Protein AF-A0ABD1ABH3-F1 (afdb_monomer_lite)

Foldseek 3Di:
DKAFPVVRDDDDQDDPDDDDKDKAKDFAPDVDPDPQRIKIWIQDPVFDFIWMARPNVRDIDTDDRPTHFDADDHQWTAHPQRFIWGARSNVRDIDGQDRDDDDDQKDFQYKDDDPVFKIKTFIWRDPPDPWTKTWIWIWDGSPDPHIDIDTLDMETADPPDQPQFDPPKEWDADSVQGWIWIWGAHPVVRFTWIWIQGNVHIDIDTDDDPSPDNDTDYDDDDDQDPPPPVPDGDIDDDPDD

InterPro domains:
  IPR006527 F-box associated beta-propeller, type 1 [PF07734] (1-228)
  IPR011043 Galactose oxidase/kelch, beta-propeller [SSF50965] (50-225)
  IPR017451 F-box associated beta-propeller domain [TIGR01640] (1-199)
  IPR050796 SCF complex F-box component [PTHR31672] (2-226)

Sequence (241 aa):
MVVNPCTGQTRWIEPRSVYYDRYVLGYANNNNESYESYKILRFPYDDSQLEIFDLKSNSWRVLPNEGPCTYVRNAYWISYLDDLLSFDFSTERCRRLCLLFPKPKSYVIALSVFREEKLSLLHGSFGGSNTKQIKIWVSNKIDDTKISWSISFTFDLCSQFDHHLYTPVSFLIDEEKKVVVTCGRSVEKNKNMIHIVTEHGCRKFDYDTNQSNHCCPFLFSYVPSLVSLNPPMQFFFFFYE

pLDDT: mean 70.96, std 15.71, range [24.7, 90.88]

Secondary structure (DSSP, 8-state):
-EE-TTT--EE----S-SSS-EEEEEE---SS--GGGEEEEEE-TT----EEEETTTTEEEEPPP---EEEEETTEEEETT-EEEEEETTTTEEEEEEE----SSEEEEEEEEETTTEEEEEEEE-SSSS--EEEEEEEEETTSSS--EEEEEEEE--TTS-S-EEEEEEEEEETTTTEEEEEEEETTT-SEEEEEEETTEEEEEEE---TT--PPP--------SS--SS----B-----

Radius of gyration: 18.41 Å; chains: 1; bounding box: 38×41×54 Å

Organism: NCBI:txid228776

Structure (mmCIF, N/CA/C/O backbone):
data_AF-A0ABD1ABH3-F1
#
_entry.id   AF-A0ABD1ABH3-F1
#
loop_
_atom_site.group_PDB
_atom_site.id
_atom_site.type_symbol
_atom_site.label_atom_id
_atom_site.label_alt_id
_atom_site.label_comp_id
_atom_site.label_asym_id
_atom_site.label_entity_id
_atom_site.label_seq_id
_atom_site.pdbx_PDB_ins_code
_atom_site.Cartn_x
_atom_site.Cartn_y
_atom_site.Cartn_z
_atom_site.occupancy
_atom_site.B_iso_or_equiv
_atom_site.auth_seq_id
_atom_site.auth_comp_id
_atom_site.auth_asym_id
_atom_site.auth_atom_id
_atom_site.pdbx_PDB_model_num
ATOM 1 N N . MET A 1 1 ? -5.475 -11.460 -16.707 1.00 63.25 1 MET A N 1
ATOM 2 C CA . MET A 1 1 ? -6.007 -10.731 -17.884 1.00 63.25 1 MET A CA 1
ATOM 3 C C . MET A 1 1 ? -5.943 -9.233 -17.614 1.00 63.25 1 MET A C 1
ATOM 5 O O . MET A 1 1 ? -6.301 -8.828 -16.515 1.00 63.25 1 MET A O 1
ATOM 9 N N . VAL A 1 2 ? -5.490 -8.425 -18.577 1.00 62.16 2 VAL A N 1
ATOM 10 C CA . VAL A 1 2 ? -5.587 -6.954 -18.525 1.00 62.16 2 VAL A CA 1
ATOM 11 C C . VAL A 1 2 ? -6.733 -6.527 -19.429 1.00 62.16 2 VAL A C 1
ATOM 13 O O . VAL A 1 2 ? -6.745 -6.892 -20.605 1.00 62.16 2 VAL A O 1
ATOM 16 N N . VAL A 1 3 ? -7.683 -5.763 -18.897 1.00 60.84 3 VAL A N 1
ATOM 17 C CA . VAL A 1 3 ? -8.836 -5.267 -19.659 1.00 60.84 3 VAL A CA 1
ATOM 18 C C . VAL A 1 3 ? -8.812 -3.754 -19.673 1.00 60.84 3 VAL A C 1
ATOM 20 O O . VAL A 1 3 ? -8.887 -3.149 -18.606 1.00 60.84 3 VAL A O 1
ATOM 23 N N . ASN A 1 4 ? -8.750 -3.160 -20.865 1.00 59.69 4 ASN A N 1
ATOM 24 C CA . ASN A 1 4 ? -9.090 -1.757 -21.054 1.00 59.69 4 ASN A CA 1
ATOM 25 C C . ASN A 1 4 ? -10.630 -1.640 -21.032 1.00 59.69 4 ASN A C 1
ATOM 27 O O . ASN A 1 4 ? -11.285 -2.070 -21.979 1.00 59.69 4 ASN A O 1
ATOM 31 N N . PRO A 1 5 ? -11.239 -1.090 -19.974 1.00 49.25 5 PRO A N 1
ATOM 32 C CA . PRO A 1 5 ? -12.677 -0.981 -19.807 1.00 49.25 5 PRO A CA 1
ATOM 33 C C . PRO A 1 5 ? -13.292 0.065 -20.733 1.00 49.25 5 PRO A C 1
ATOM 35 O O . PRO A 1 5 ? -14.494 0.020 -20.963 1.00 49.25 5 PRO A O 1
ATOM 38 N N . CYS A 1 6 ? -12.501 0.992 -21.278 1.00 47.69 6 CYS A N 1
ATOM 39 C CA . CYS A 1 6 ? -13.004 2.010 -22.193 1.00 47.69 6 CYS A CA 1
ATOM 40 C C . CYS A 1 6 ? -13.084 1.502 -23.628 1.00 47.69 6 CYS A C 1
ATOM 42 O O . CYS A 1 6 ? -14.002 1.864 -24.357 1.00 47.69 6 CYS A O 1
ATOM 44 N N . THR A 1 7 ? -12.118 0.682 -24.044 1.00 57.91 7 THR A N 1
ATOM 45 C CA . THR A 1 7 ? -12.070 0.136 -25.409 1.00 57.91 7 THR A CA 1
ATOM 46 C C . THR A 1 7 ? -12.579 -1.300 -25.494 1.00 57.91 7 THR A C 1
ATOM 48 O O . THR A 1 7 ? -12.718 -1.833 -26.591 1.00 57.91 7 THR A O 1
ATOM 51 N N . GLY A 1 8 ? -12.813 -1.956 -24.355 1.00 61.72 8 GLY A N 1
ATOM 52 C CA . GLY A 1 8 ? -13.113 -3.386 -24.281 1.00 61.72 8 GLY A CA 1
ATOM 53 C C . GLY A 1 8 ? -11.943 -4.279 -24.706 1.00 61.72 8 GLY A C 1
ATOM 54 O O . GLY A 1 8 ? -12.102 -5.495 -24.784 1.00 61.72 8 GLY A O 1
ATOM 55 N N . GLN A 1 9 ? -10.766 -3.710 -24.993 1.00 61.75 9 GLN A N 1
ATOM 56 C CA . GLN A 1 9 ? -9.611 -4.486 -25.422 1.00 61.75 9 GLN A CA 1
ATOM 57 C C . GLN A 1 9 ? -9.087 -5.325 -24.263 1.00 61.75 9 GLN A C 1
ATOM 59 O O . GLN A 1 9 ? -8.707 -4.813 -23.207 1.00 61.75 9 GLN A O 1
ATOM 64 N N . THR A 1 10 ? -9.029 -6.628 -24.494 1.00 67.94 10 THR A N 1
ATOM 65 C CA . THR A 1 10 ? -8.493 -7.597 -23.546 1.00 67.94 10 THR A CA 1
ATOM 66 C C . THR A 1 10 ? -7.144 -8.092 -24.031 1.00 67.94 10 THR A C 1
ATOM 68 O O . THR A 1 10 ? -7.013 -8.517 -25.180 1.00 67.94 10 THR A O 1
ATOM 71 N N . ARG A 1 11 ? -6.153 -8.102 -23.143 1.00 69.25 11 ARG A N 1
ATOM 72 C CA . ARG A 1 11 ? -4.859 -8.734 -23.394 1.00 69.25 11 ARG A CA 1
ATOM 73 C C . ARG A 1 11 ? -4.579 -9.774 -22.326 1.00 69.25 11 ARG A C 1
ATOM 75 O O . ARG A 1 11 ? -4.665 -9.510 -21.122 1.00 69.25 11 ARG A O 1
ATOM 82 N N . TRP A 1 12 ? -4.219 -10.964 -22.781 1.00 71.19 12 TRP A N 1
ATOM 83 C CA . TRP A 1 12 ? -3.706 -12.006 -21.911 1.00 71.19 12 TRP A CA 1
ATOM 84 C C . TRP A 1 12 ? -2.224 -11.761 -21.676 1.00 71.19 12 TRP A C 1
ATOM 86 O O . TRP A 1 12 ? -1.452 -11.579 -22.614 1.00 71.19 12 TRP A O 1
ATOM 96 N N . ILE A 1 13 ? -1.858 -11.700 -20.403 1.00 72.31 13 ILE A N 1
ATOM 97 C CA . ILE A 1 13 ? -0.475 -11.682 -19.953 1.00 72.31 13 ILE A CA 1
ATOM 98 C C . ILE A 1 13 ? -0.348 -12.929 -19.108 1.00 72.31 13 ILE A C 1
ATOM 100 O O . ILE A 1 13 ? -1.110 -13.097 -18.152 1.00 72.31 13 ILE A O 1
ATOM 104 N N . GLU A 1 14 ? 0.554 -13.809 -19.518 1.00 72.19 14 GLU A N 1
ATOM 105 C CA . GLU A 1 14 ? 0.848 -15.019 -18.773 1.00 72.19 14 GLU A CA 1
ATOM 106 C C . GLU A 1 14 ? 1.460 -14.618 -17.422 1.00 72.19 14 GLU A C 1
ATOM 108 O O . GLU A 1 14 ? 2.454 -13.877 -17.394 1.00 72.19 14 GLU A O 1
ATOM 113 N N . PRO A 1 15 ? 0.840 -15.014 -16.297 1.00 66.75 15 PRO A N 1
ATOM 114 C CA . PRO A 1 15 ? 1.403 -14.739 -14.988 1.00 66.75 15 PRO A CA 1
ATOM 115 C C . PRO A 1 15 ? 2.724 -15.499 -14.830 1.00 66.75 15 PRO A C 1
ATOM 117 O O . PRO A 1 15 ? 2.862 -16.636 -15.270 1.00 66.75 15 PRO A O 1
ATOM 120 N N . ARG A 1 16 ? 3.713 -14.868 -14.190 1.00 71.25 16 ARG A N 1
ATOM 121 C CA . ARG A 1 16 ? 5.022 -15.497 -13.933 1.00 71.25 16 ARG A CA 1
ATOM 122 C C . ARG A 1 16 ? 4.956 -16.582 -12.855 1.00 71.25 16 ARG A C 1
ATOM 124 O O . ARG A 1 16 ? 5.754 -17.511 -12.882 1.00 71.25 16 ARG A O 1
ATOM 131 N N . SER A 1 17 ? 4.025 -16.446 -11.916 1.00 66.31 17 SER A N 1
ATOM 132 C CA . SER A 1 17 ? 3.755 -17.395 -10.838 1.00 66.31 17 SER A CA 1
ATOM 133 C C . SER A 1 17 ? 2.259 -17.417 -10.541 1.00 66.31 17 SER A C 1
ATOM 135 O O . SER A 1 17 ? 1.555 -16.430 -10.764 1.00 66.31 17 SER A O 1
ATOM 137 N N . VAL A 1 18 ? 1.792 -18.548 -10.020 1.00 59.22 18 VAL A N 1
ATOM 138 C CA . VAL A 1 18 ? 0.379 -18.819 -9.730 1.00 59.22 18 VAL A CA 1
ATOM 139 C C . VAL A 1 18 ? -0.014 -18.365 -8.313 1.00 59.22 18 VAL A C 1
ATOM 141 O O . VAL A 1 18 ? -1.197 -18.280 -7.999 1.00 59.22 18 VAL A O 1
ATOM 144 N N . TYR A 1 19 ? 0.950 -18.029 -7.440 1.00 63.94 19 TYR A N 1
ATOM 145 C CA . TYR A 1 19 ? 0.677 -17.831 -6.009 1.00 63.94 19 TYR A CA 1
ATOM 146 C C . TYR A 1 19 ? 1.254 -16.521 -5.437 1.00 63.94 19 TYR A C 1
ATOM 148 O O . TYR A 1 19 ? 2.459 -16.296 -5.459 1.00 63.94 19 TYR A O 1
ATOM 156 N N . TYR A 1 20 ? 0.366 -15.687 -4.876 1.00 68.44 20 TYR A N 1
ATOM 157 C CA . TYR A 1 20 ? 0.617 -14.543 -3.971 1.00 68.44 20 TYR A CA 1
ATOM 158 C C . TYR A 1 20 ? 1.463 -13.354 -4.465 1.00 68.44 20 TYR A C 1
ATOM 160 O O . TYR A 1 20 ? 1.684 -12.413 -3.696 1.00 68.44 20 TYR A O 1
ATOM 168 N N . ASP A 1 21 ? 1.887 -13.336 -5.727 1.00 76.69 21 ASP A N 1
ATOM 169 C CA . ASP A 1 21 ? 2.522 -12.157 -6.320 1.00 76.69 21 ASP A CA 1
ATOM 170 C C . ASP A 1 21 ? 1.602 -10.932 -6.283 1.00 76.69 21 ASP A C 1
ATOM 172 O O . ASP A 1 21 ? 0.383 -11.022 -6.469 1.00 76.69 21 ASP A O 1
ATOM 176 N N . ARG A 1 22 ? 2.201 -9.754 -6.102 1.00 77.88 22 ARG A N 1
ATOM 177 C CA . ARG A 1 22 ? 1.479 -8.478 -6.148 1.00 77.88 22 ARG A CA 1
ATOM 178 C C . ARG A 1 22 ? 1.828 -7.749 -7.434 1.00 77.88 22 ARG A C 1
ATOM 180 O O . ARG A 1 22 ? 2.992 -7.658 -7.810 1.00 77.88 22 ARG A O 1
ATOM 187 N N . TYR A 1 23 ? 0.814 -7.200 -8.089 1.00 80.44 23 TYR A N 1
ATOM 188 C CA . TYR A 1 23 ? 0.965 -6.485 -9.350 1.00 80.44 23 TYR A CA 1
ATOM 189 C C . TYR A 1 23 ? 0.457 -5.056 -9.208 1.00 80.44 23 TYR A C 1
ATOM 191 O O . TYR A 1 23 ? -0.575 -4.807 -8.584 1.00 80.44 23 TYR A O 1
ATOM 199 N N . VAL A 1 24 ? 1.178 -4.123 -9.815 1.00 80.69 24 VAL A N 1
ATOM 200 C CA . VAL A 1 24 ? 0.843 -2.704 -9.852 1.00 80.69 24 VAL A CA 1
ATOM 201 C C . VAL A 1 24 ? 0.873 -2.248 -11.296 1.00 80.69 24 VAL A C 1
ATOM 203 O O . VAL A 1 24 ? 1.882 -2.388 -11.980 1.00 80.69 24 VAL A O 1
ATOM 206 N N . LEU A 1 25 ? -0.225 -1.660 -11.752 1.00 81.94 25 LEU A N 1
ATOM 207 C CA . LEU A 1 25 ? -0.282 -1.003 -13.046 1.00 81.94 25 LEU A CA 1
ATOM 208 C C . LEU A 1 25 ? 0.101 0.470 -12.898 1.00 81.94 25 LEU A C 1
ATOM 210 O O . LEU A 1 25 ? -0.383 1.157 -11.999 1.00 81.94 25 LEU A O 1
ATOM 214 N N . GLY A 1 26 ? 0.920 0.956 -13.820 1.00 79.62 26 GLY A N 1
ATOM 215 C CA . GLY A 1 26 ? 1.183 2.378 -13.988 1.00 79.62 26 GLY A CA 1
ATOM 216 C C . GLY A 1 26 ? 1.470 2.714 -15.440 1.00 79.62 26 GLY A C 1
ATOM 217 O O . GLY A 1 26 ? 1.456 1.840 -16.306 1.00 79.62 26 GLY A O 1
ATOM 218 N N . TYR A 1 27 ? 1.717 3.988 -15.714 1.00 78.69 27 TYR A N 1
ATOM 219 C CA . TYR A 1 27 ? 2.016 4.472 -17.056 1.00 78.69 27 TYR A CA 1
ATOM 220 C C . TYR A 1 27 ? 3.254 5.364 -17.035 1.00 78.69 27 TYR A C 1
ATOM 222 O O . TYR A 1 27 ? 3.483 6.117 -16.089 1.00 78.69 27 TYR A O 1
ATOM 230 N N . ALA A 1 28 ? 4.071 5.262 -18.077 1.00 77.56 28 ALA A N 1
ATOM 231 C CA . ALA A 1 28 ? 5.149 6.203 -18.319 1.00 77.56 28 ALA A CA 1
ATOM 232 C C . ALA A 1 28 ? 4.557 7.470 -18.945 1.00 77.56 28 ALA A C 1
ATOM 234 O O . ALA A 1 28 ? 3.851 7.386 -19.953 1.00 77.56 28 ALA A O 1
ATOM 235 N N . ASN A 1 29 ? 4.831 8.633 -18.353 1.00 67.50 29 ASN A N 1
ATOM 236 C CA . ASN A 1 29 ? 4.376 9.918 -18.872 1.00 67.50 29 ASN A CA 1
ATOM 237 C C . ASN A 1 29 ? 5.242 10.335 -20.067 1.00 67.50 29 ASN A C 1
ATOM 239 O O . ASN A 1 29 ? 6.127 11.184 -19.983 1.00 67.50 29 ASN A O 1
ATOM 243 N N . ASN A 1 30 ? 5.006 9.657 -21.180 1.00 59.91 30 ASN A N 1
ATOM 244 C CA . ASN A 1 30 ? 5.544 9.983 -22.484 1.00 59.91 30 ASN A CA 1
ATOM 245 C C . ASN A 1 30 ? 4.381 10.677 -23.189 1.00 59.91 30 ASN A C 1
ATOM 247 O O . ASN A 1 30 ? 3.300 10.103 -23.181 1.00 59.91 30 ASN A O 1
ATOM 251 N N . ASN A 1 31 ? 4.569 11.860 -23.777 1.00 57.00 31 ASN A N 1
ATOM 252 C CA . ASN A 1 31 ? 3.531 12.755 -24.337 1.00 57.00 31 ASN A CA 1
ATOM 253 C C . ASN A 1 31 ? 2.502 12.145 -25.336 1.00 57.00 31 ASN A C 1
ATOM 255 O O . ASN A 1 31 ? 1.712 12.882 -25.917 1.00 57.00 31 ASN A O 1
ATOM 259 N N . ASN A 1 32 ? 2.499 10.827 -25.548 1.00 57.00 32 ASN A N 1
ATOM 260 C CA . ASN A 1 32 ? 1.460 10.052 -26.206 1.00 57.00 32 ASN A CA 1
ATOM 261 C C . ASN A 1 32 ? 0.690 9.213 -25.166 1.00 57.00 32 ASN A C 1
ATOM 263 O O . ASN A 1 32 ? 1.223 8.236 -24.627 1.00 57.00 32 ASN A O 1
ATOM 267 N N . GLU A 1 33 ? -0.588 9.537 -24.951 1.00 60.09 33 GLU A N 1
ATOM 268 C CA . GLU A 1 33 ? -1.556 8.761 -24.153 1.00 60.09 33 GLU A CA 1
ATOM 269 C C . GLU A 1 33 ? -1.955 7.449 -24.857 1.00 60.09 33 GLU A C 1
ATOM 271 O O . GLU A 1 33 ? -3.117 7.176 -25.154 1.00 60.09 33 GLU A O 1
ATOM 276 N N . SER A 1 34 ? -0.965 6.627 -25.191 1.00 68.38 34 SER A N 1
ATOM 277 C CA . SER A 1 34 ? -1.174 5.341 -25.847 1.00 68.38 34 SER A CA 1
ATOM 278 C C . SER A 1 34 ? -1.261 4.211 -24.824 1.00 68.38 34 SER A C 1
ATOM 280 O O . SER A 1 34 ? -0.606 4.239 -23.781 1.00 68.38 34 SER A O 1
ATOM 282 N N . TYR A 1 35 ? -2.015 3.163 -25.159 1.00 67.12 35 TYR A N 1
ATOM 283 C CA . TYR A 1 35 ? -2.045 1.908 -24.399 1.00 67.12 35 TYR A CA 1
ATOM 284 C C . TYR A 1 35 ? -0.643 1.290 -24.207 1.00 67.12 35 TYR A C 1
ATOM 286 O O . TYR A 1 35 ? -0.388 0.598 -23.226 1.00 67.12 35 TYR A O 1
ATOM 294 N N . GLU A 1 36 ? 0.291 1.581 -25.113 1.00 70.88 36 GLU A N 1
ATOM 295 C CA . GLU A 1 36 ? 1.681 1.118 -25.051 1.00 70.88 36 GLU A CA 1
ATOM 296 C C . GLU A 1 36 ? 2.507 1.805 -23.954 1.00 70.88 36 GLU A C 1
ATOM 298 O O . GLU A 1 36 ? 3.570 1.308 -23.591 1.00 70.88 36 GLU A O 1
ATOM 303 N N . SER A 1 37 ? 2.034 2.928 -23.405 1.00 77.31 37 SER A N 1
ATOM 304 C CA . SER A 1 37 ? 2.716 3.649 -22.323 1.00 77.31 37 SER A CA 1
ATOM 305 C C . SER A 1 37 ? 2.524 2.980 -20.956 1.00 77.31 37 SER A C 1
ATOM 307 O O . SER A 1 37 ? 3.218 3.330 -19.998 1.00 77.31 37 SER A O 1
ATOM 309 N N . TYR A 1 38 ? 1.595 2.026 -20.846 1.00 80.00 38 TYR A N 1
ATOM 310 C CA . TYR A 1 38 ? 1.349 1.287 -19.614 1.00 80.00 38 TYR A CA 1
ATOM 311 C C . TYR A 1 38 ? 2.432 0.245 -19.348 1.00 80.00 38 TYR A C 1
ATOM 313 O O . TYR A 1 38 ? 3.000 -0.357 -20.260 1.00 80.00 38 TYR A O 1
ATOM 321 N N . LYS A 1 39 ? 2.684 0.002 -18.065 1.00 85.62 39 LYS A N 1
ATOM 322 C CA . LYS A 1 39 ? 3.622 -1.003 -17.569 1.00 85.62 39 LYS A CA 1
ATOM 323 C C . LYS A 1 39 ? 3.061 -1.661 -16.318 1.00 85.62 39 LYS A C 1
ATOM 325 O O . LYS A 1 39 ? 2.325 -1.033 -15.555 1.00 85.62 39 LYS A O 1
ATOM 330 N N . ILE A 1 40 ? 3.435 -2.914 -16.088 1.00 86.06 40 ILE A N 1
ATOM 331 C CA . ILE A 1 40 ? 3.005 -3.672 -14.908 1.00 86.06 40 ILE A CA 1
ATOM 332 C C . ILE A 1 40 ? 4.229 -3.997 -14.075 1.00 86.06 40 ILE A C 1
ATOM 334 O O . ILE A 1 40 ? 5.073 -4.770 -14.506 1.00 86.06 40 ILE A O 1
ATOM 338 N N . LEU A 1 41 ? 4.313 -3.421 -12.885 1.00 86.50 41 LEU A N 1
ATOM 339 C CA . LEU A 1 41 ? 5.310 -3.769 -11.885 1.00 86.50 41 LEU A CA 1
ATOM 340 C C . LEU A 1 41 ? 4.830 -5.005 -11.113 1.00 86.50 41 LEU A C 1
ATOM 342 O O . LEU A 1 41 ? 3.687 -5.054 -10.657 1.00 86.50 41 LEU A O 1
ATOM 346 N N . ARG A 1 42 ? 5.699 -6.000 -10.973 1.00 85.62 42 ARG A N 1
ATOM 347 C CA . ARG A 1 42 ? 5.482 -7.244 -10.237 1.00 85.62 42 ARG A CA 1
ATOM 348 C C . ARG A 1 42 ? 6.382 -7.259 -9.007 1.00 85.62 42 ARG A C 1
ATOM 350 O O . ARG A 1 42 ? 7.587 -7.035 -9.103 1.00 85.62 42 ARG A O 1
ATOM 357 N N . PHE A 1 43 ? 5.771 -7.586 -7.877 1.00 81.12 43 PHE A N 1
ATOM 358 C CA . PHE A 1 43 ? 6.411 -7.875 -6.602 1.00 81.12 43 PHE A CA 1
ATOM 359 C C . PHE A 1 43 ? 6.255 -9.372 -6.331 1.00 81.12 43 PHE A C 1
ATOM 361 O O . PHE A 1 43 ? 5.151 -9.807 -5.970 1.00 81.12 43 PHE A O 1
ATOM 368 N N . PRO A 1 44 ? 7.324 -10.154 -6.525 1.00 78.81 44 PRO A N 1
ATOM 369 C CA . PRO A 1 44 ? 7.314 -11.576 -6.225 1.00 78.81 44 PRO A CA 1
ATOM 370 C C . PRO A 1 44 ? 7.006 -11.842 -4.746 1.00 78.81 44 PRO A C 1
ATOM 372 O O . PRO A 1 44 ? 7.430 -11.080 -3.875 1.00 78.81 44 PRO A O 1
ATOM 375 N N . TYR A 1 45 ? 6.264 -12.912 -4.447 1.00 74.50 45 TYR A N 1
ATOM 376 C CA . TYR A 1 45 ? 6.009 -13.315 -3.055 1.00 74.50 45 TYR A CA 1
ATOM 377 C C . TYR A 1 45 ? 7.269 -13.816 -2.333 1.00 74.50 45 TYR A C 1
ATOM 379 O O . TYR A 1 45 ? 7.418 -13.608 -1.134 1.00 74.50 45 TYR A O 1
ATOM 387 N N . ASP A 1 46 ? 8.180 -14.457 -3.064 1.00 75.88 46 ASP A N 1
ATOM 388 C CA . ASP A 1 46 ? 9.451 -14.976 -2.549 1.00 75.88 46 ASP A CA 1
ATOM 389 C C . ASP A 1 46 ? 10.507 -13.884 -2.308 1.00 75.88 46 ASP A C 1
ATOM 391 O O . ASP A 1 46 ? 11.676 -14.197 -2.082 1.00 75.88 46 ASP A O 1
ATOM 395 N N . ASP A 1 47 ? 10.099 -12.609 -2.365 1.00 70.75 47 ASP A N 1
ATOM 396 C CA . ASP A 1 47 ? 10.957 -11.442 -2.171 1.00 70.75 47 ASP A CA 1
ATOM 397 C C . ASP A 1 47 ? 12.158 -11.401 -3.149 1.00 70.75 47 ASP A C 1
ATOM 399 O O . ASP A 1 47 ? 13.187 -10.764 -2.889 1.00 70.75 47 ASP A O 1
ATOM 403 N N . SER A 1 48 ? 12.024 -12.063 -4.308 1.00 76.06 48 SER A N 1
ATOM 404 C CA . SER A 1 48 ? 12.972 -11.962 -5.421 1.00 76.06 48 SER A CA 1
ATOM 405 C C . SER A 1 48 ? 12.907 -10.591 -6.119 1.00 76.06 48 SER A C 1
ATOM 407 O O . SER A 1 48 ? 12.172 -9.686 -5.721 1.00 76.06 48 SER A O 1
ATOM 409 N N . GLN A 1 49 ? 13.751 -10.390 -7.138 1.00 83.06 49 GLN A N 1
ATOM 410 C CA . GLN A 1 49 ? 13.927 -9.084 -7.779 1.00 83.06 49 GLN A CA 1
ATOM 411 C C . GLN A 1 49 ? 12.618 -8.574 -8.398 1.00 83.06 49 GLN A C 1
ATOM 413 O O . GLN A 1 49 ? 11.882 -9.330 -9.032 1.00 83.06 49 GLN A O 1
ATOM 418 N N . LEU A 1 50 ? 12.359 -7.271 -8.244 1.00 85.31 50 LEU A N 1
ATOM 419 C CA . LEU A 1 50 ? 11.224 -6.615 -8.888 1.00 85.31 50 LEU A CA 1
ATOM 420 C C . LEU A 1 50 ? 11.299 -6.819 -10.398 1.00 85.31 50 LEU A C 1
ATOM 422 O O . LEU A 1 50 ? 12.354 -6.657 -11.011 1.00 85.31 50 LEU A O 1
ATOM 426 N N . GLU A 1 51 ? 10.163 -7.114 -11.009 1.00 88.50 51 GLU A N 1
ATOM 427 C CA . GLU A 1 51 ? 10.062 -7.226 -12.457 1.00 88.50 51 GLU A CA 1
ATOM 428 C C . GLU A 1 51 ? 9.050 -6.229 -12.979 1.00 88.50 51 GLU A C 1
ATOM 430 O O . GLU A 1 51 ? 8.098 -5.857 -12.301 1.00 88.50 51 GLU A O 1
ATOM 435 N N . ILE A 1 52 ? 9.230 -5.816 -14.219 1.00 89.31 52 ILE A N 1
ATOM 436 C CA . ILE A 1 52 ? 8.301 -4.923 -14.885 1.00 89.31 52 ILE A CA 1
ATOM 437 C C . ILE A 1 52 ? 8.033 -5.417 -16.293 1.00 89.31 52 ILE A C 1
ATOM 439 O O . ILE A 1 52 ? 8.945 -5.734 -17.058 1.00 89.31 52 ILE A O 1
ATOM 443 N N . PHE A 1 53 ? 6.752 -5.517 -16.607 1.00 87.69 53 PHE A N 1
ATOM 444 C CA . PHE A 1 53 ? 6.259 -5.848 -17.923 1.00 87.69 53 PHE A CA 1
ATOM 445 C C . PHE A 1 53 ? 6.041 -4.566 -18.707 1.00 87.69 53 PHE A C 1
ATOM 447 O O . PHE A 1 53 ? 5.273 -3.695 -18.288 1.00 87.69 53 PHE A O 1
ATOM 454 N N . ASP A 1 54 ? 6.701 -4.474 -19.852 1.00 86.75 54 ASP A N 1
ATOM 455 C CA . ASP A 1 54 ? 6.477 -3.415 -20.822 1.00 86.75 54 ASP A CA 1
ATOM 456 C C . ASP A 1 54 ? 5.474 -3.910 -21.874 1.00 86.75 54 ASP A C 1
ATOM 458 O O . ASP A 1 54 ? 5.695 -4.915 -22.561 1.00 86.75 54 ASP A O 1
ATOM 462 N N . LEU A 1 55 ? 4.337 -3.213 -21.980 1.00 81.94 55 LEU A N 1
ATOM 463 C CA . LEU A 1 55 ? 3.273 -3.578 -22.910 1.00 81.94 55 LEU A CA 1
ATOM 464 C C . LEU A 1 55 ? 3.674 -3.371 -24.374 1.00 81.94 55 LEU A C 1
ATOM 466 O O . LEU A 1 55 ? 3.171 -4.105 -25.235 1.00 81.94 55 LEU A O 1
ATOM 470 N N . LYS A 1 56 ? 4.563 -2.412 -24.650 1.00 82.94 56 LYS A N 1
ATOM 471 C CA . LYS A 1 56 ? 5.064 -2.106 -25.989 1.00 82.94 56 LYS A CA 1
ATOM 472 C C . LYS A 1 56 ? 5.972 -3.213 -26.499 1.00 82.94 56 LYS A C 1
ATOM 474 O O . LYS A 1 56 ? 5.789 -3.692 -27.614 1.00 82.94 56 LYS A O 1
ATOM 479 N N . SER A 1 57 ? 6.935 -3.643 -25.687 1.00 84.94 57 SER A N 1
ATOM 480 C CA . SER A 1 57 ? 7.865 -4.712 -26.074 1.00 84.94 57 SER A CA 1
ATOM 481 C C . SER A 1 57 ? 7.320 -6.119 -25.812 1.00 84.94 57 SER A C 1
ATOM 483 O O . SER A 1 57 ? 7.928 -7.091 -26.252 1.00 84.94 57 SER A O 1
ATOM 485 N N . ASN A 1 58 ? 6.180 -6.242 -25.120 1.00 84.44 58 ASN A N 1
ATOM 486 C CA . ASN A 1 58 ? 5.584 -7.519 -24.718 1.00 84.44 58 ASN A CA 1
ATOM 487 C C . ASN A 1 58 ? 6.558 -8.399 -23.919 1.00 84.44 58 ASN A C 1
ATOM 489 O O . ASN A 1 58 ? 6.629 -9.612 -24.123 1.00 84.44 58 ASN A O 1
ATOM 493 N N . SER A 1 59 ? 7.346 -7.789 -23.038 1.00 87.38 59 SER A N 1
ATOM 494 C CA . SER A 1 59 ? 8.413 -8.492 -22.334 1.00 87.38 59 SER A CA 1
ATOM 495 C C . SER A 1 59 ? 8.521 -8.057 -20.885 1.00 87.38 59 SER A C 1
ATOM 497 O O . SER A 1 59 ? 8.412 -6.876 -20.557 1.00 87.38 59 SER A O 1
ATOM 499 N N . TRP A 1 60 ? 8.830 -9.023 -20.030 1.00 89.69 60 TRP A N 1
ATOM 500 C CA . TRP A 1 60 ? 9.294 -8.768 -18.675 1.00 89.69 60 TRP A CA 1
ATOM 501 C C . TRP A 1 60 ? 10.772 -8.397 -18.684 1.00 89.69 60 TRP A C 1
ATOM 503 O O . TRP A 1 60 ? 11.567 -9.005 -19.404 1.00 89.69 60 TRP A O 1
ATOM 513 N N . ARG A 1 61 ? 11.142 -7.453 -17.829 1.00 90.88 61 ARG A N 1
ATOM 514 C CA . ARG A 1 61 ? 12.532 -7.153 -17.494 1.00 90.88 61 ARG A CA 1
ATOM 515 C C . ARG A 1 61 ? 12.682 -7.023 -15.989 1.00 90.88 61 ARG A C 1
ATOM 517 O O . ARG A 1 61 ? 11.751 -6.608 -15.300 1.00 90.88 61 ARG A O 1
ATOM 524 N N . VAL A 1 62 ? 13.864 -7.358 -15.501 1.00 88.94 62 VAL A N 1
ATOM 525 C CA . VAL A 1 62 ? 14.183 -7.271 -14.081 1.00 88.94 62 VAL A CA 1
ATOM 526 C C . VAL A 1 62 ? 14.659 -5.859 -13.748 1.00 88.94 62 VAL A C 1
ATOM 528 O O . VAL A 1 62 ? 15.382 -5.233 -14.529 1.00 88.94 62 VAL A O 1
ATOM 531 N N . LEU A 1 63 ? 14.219 -5.342 -12.608 1.00 86.69 63 LEU A N 1
ATOM 532 C CA . LEU A 1 63 ? 14.628 -4.060 -12.053 1.00 86.69 63 LEU A CA 1
ATOM 533 C C . LEU A 1 63 ? 15.699 -4.266 -10.972 1.00 86.69 63 LEU A C 1
ATOM 535 O O . LEU A 1 63 ? 15.727 -5.313 -10.321 1.00 86.69 63 LEU A O 1
ATOM 539 N N . PRO A 1 64 ? 16.576 -3.270 -10.745 1.00 77.31 64 PRO A N 1
ATOM 540 C CA . PRO A 1 64 ? 17.497 -3.305 -9.616 1.00 77.31 64 PRO A CA 1
ATOM 541 C C . PRO A 1 64 ? 16.714 -3.479 -8.309 1.00 77.31 64 PRO A C 1
ATOM 543 O O . PRO A 1 64 ? 15.709 -2.804 -8.087 1.00 77.31 64 PRO A O 1
ATOM 546 N N . ASN A 1 65 ? 17.162 -4.408 -7.463 1.00 66.12 65 ASN A N 1
ATOM 547 C CA . ASN A 1 65 ? 16.456 -4.757 -6.236 1.00 66.12 65 ASN A CA 1
ATOM 548 C C . ASN A 1 65 ? 16.523 -3.607 -5.219 1.00 66.12 65 ASN A C 1
ATOM 550 O O . ASN A 1 65 ? 17.610 -3.228 -4.791 1.00 66.12 65 ASN A O 1
ATOM 554 N N . GLU A 1 66 ? 15.366 -3.105 -4.794 1.00 63.69 66 GLU A N 1
ATOM 555 C CA . GLU A 1 66 ? 15.240 -2.096 -3.728 1.00 63.69 66 GLU A CA 1
ATOM 556 C C . GLU A 1 66 ? 14.805 -2.718 -2.387 1.00 63.69 66 GLU A C 1
ATOM 558 O O . GLU A 1 66 ? 14.486 -2.020 -1.426 1.00 63.69 66 GLU A O 1
ATOM 563 N N . GLY A 1 67 ? 14.872 -4.048 -2.297 1.00 61.47 67 GLY A N 1
ATOM 564 C CA . GLY A 1 67 ? 14.597 -4.812 -1.093 1.00 61.47 67 GLY A CA 1
ATOM 565 C C . GLY A 1 67 ? 13.162 -5.341 -1.024 1.00 61.47 67 GLY A C 1
ATOM 566 O O . GLY A 1 67 ? 12.289 -4.949 -1.803 1.00 61.47 67 GLY A O 1
ATOM 567 N N . PRO A 1 68 ? 12.919 -6.263 -0.085 1.00 62.75 68 PRO A N 1
ATOM 568 C CA . PRO A 1 68 ? 11.633 -6.928 0.057 1.00 62.75 68 PRO A CA 1
ATOM 569 C C . PRO A 1 68 ? 10.545 -5.934 0.519 1.00 62.75 68 PRO A C 1
ATOM 571 O O . PRO A 1 68 ? 10.841 -4.883 1.102 1.00 62.75 68 PRO A O 1
ATOM 574 N N . CYS A 1 69 ? 9.272 -6.225 0.224 1.00 68.69 69 CYS A N 1
ATOM 575 C CA . CYS A 1 69 ? 8.157 -5.277 0.400 1.00 68.69 69 CYS A CA 1
ATOM 576 C C . CYS A 1 69 ? 7.010 -5.867 1.231 1.00 68.69 69 CYS A C 1
ATOM 578 O O . CYS A 1 69 ? 6.507 -6.948 0.929 1.00 68.69 69 CYS A O 1
ATOM 580 N N . THR A 1 70 ? 6.498 -5.131 2.217 1.00 65.31 70 THR A N 1
ATOM 581 C CA . THR A 1 70 ? 5.492 -5.660 3.157 1.00 65.31 70 THR A CA 1
ATOM 582 C C . THR A 1 70 ? 4.061 -5.332 2.728 1.00 65.31 70 THR A C 1
ATOM 584 O O . THR A 1 70 ? 3.210 -6.216 2.651 1.00 65.31 70 THR A O 1
ATOM 587 N N . TYR A 1 71 ? 3.793 -4.078 2.359 1.00 67.94 71 TYR A N 1
ATOM 588 C CA . TYR A 1 71 ? 2.456 -3.599 1.977 1.00 67.94 71 TYR A CA 1
ATOM 589 C C . TYR A 1 71 ? 2.541 -2.861 0.654 1.00 67.94 71 TYR A C 1
ATOM 591 O O . TYR A 1 71 ? 3.251 -1.870 0.602 1.00 67.94 71 TYR A O 1
ATOM 599 N N . VAL A 1 72 ? 1.823 -3.302 -0.381 1.00 66.56 72 VAL A N 1
ATOM 600 C CA . VAL A 1 72 ? 1.844 -2.684 -1.718 1.00 66.56 72 VAL A CA 1
ATOM 601 C C . VAL A 1 72 ? 0.444 -2.186 -2.058 1.00 66.56 72 VAL A C 1
ATOM 603 O O . VAL A 1 72 ? -0.511 -2.965 -2.006 1.00 66.56 72 VAL A O 1
ATOM 606 N N . ARG A 1 73 ? 0.309 -0.907 -2.422 1.00 70.94 73 ARG A N 1
ATOM 607 C CA . ARG A 1 73 ? -0.923 -0.358 -3.005 1.00 70.94 73 ARG A CA 1
ATOM 608 C C . ARG A 1 73 ? -0.597 0.725 -4.021 1.00 70.94 73 ARG A C 1
ATOM 610 O O . ARG A 1 73 ? 0.037 1.726 -3.694 1.00 70.94 73 ARG A O 1
ATOM 617 N N . ASN A 1 74 ? -1.107 0.553 -5.240 1.00 77.19 74 ASN A N 1
ATOM 618 C CA . ASN A 1 74 ? -0.738 1.381 -6.390 1.00 77.19 74 ASN A CA 1
ATOM 619 C C . ASN A 1 74 ? 0.795 1.442 -6.505 1.00 77.19 74 ASN A C 1
ATOM 621 O O . ASN A 1 74 ? 1.473 0.466 -6.202 1.00 77.19 74 ASN A O 1
ATOM 625 N N . ALA A 1 75 ? 1.351 2.583 -6.896 1.00 81.94 75 ALA A N 1
ATOM 626 C CA . ALA A 1 75 ? 2.787 2.784 -7.017 1.00 81.94 75 ALA A CA 1
ATOM 627 C C . ALA A 1 75 ? 3.519 2.985 -5.675 1.00 81.94 75 ALA A C 1
ATOM 629 O O . ALA A 1 75 ? 4.636 3.483 -5.706 1.00 81.94 75 ALA A O 1
ATOM 630 N N . TYR A 1 76 ? 2.918 2.653 -4.522 1.00 82.75 76 TYR A N 1
ATOM 631 C CA . TYR A 1 76 ? 3.484 2.901 -3.189 1.00 82.75 76 TYR A CA 1
ATOM 632 C C . TYR A 1 76 ? 3.563 1.621 -2.360 1.00 82.75 76 TYR A C 1
ATOM 634 O O . TYR A 1 76 ? 2.652 0.786 -2.395 1.00 82.75 76 TYR A O 1
ATOM 642 N N . TRP A 1 77 ? 4.626 1.480 -1.573 1.00 82.06 77 TRP A N 1
ATOM 643 C CA . TRP A 1 77 ? 4.761 0.368 -0.641 1.00 82.06 77 TRP A CA 1
ATOM 644 C C . TRP A 1 77 ? 5.623 0.693 0.570 1.00 82.06 77 TRP A C 1
ATOM 646 O O . TRP A 1 77 ? 6.300 1.716 0.629 1.00 82.06 77 TRP A O 1
ATOM 656 N N . ILE A 1 78 ? 5.567 -0.197 1.554 1.00 79.44 78 ILE A N 1
ATOM 657 C CA . ILE A 1 78 ? 6.356 -0.118 2.782 1.00 79.44 78 ILE A CA 1
ATOM 658 C C . ILE A 1 78 ? 7.442 -1.187 2.732 1.00 79.44 78 ILE A C 1
ATOM 660 O O . ILE A 1 78 ? 7.128 -2.365 2.531 1.00 79.44 78 ILE A O 1
ATOM 664 N N . SER A 1 79 ? 8.701 -0.786 2.902 1.00 79.62 79 SER A N 1
ATOM 665 C CA . SER A 1 79 ? 9.824 -1.720 3.019 1.00 79.62 79 SER A CA 1
ATOM 666 C C . SER A 1 79 ? 9.866 -2.368 4.409 1.00 79.62 79 SER A C 1
ATOM 668 O O . SER A 1 79 ? 9.277 -1.866 5.366 1.00 79.62 79 SER A O 1
ATOM 670 N N . TYR A 1 80 ? 10.634 -3.446 4.567 1.00 73.50 80 TYR A N 1
ATOM 671 C CA . TYR A 1 80 ? 10.884 -4.055 5.886 1.00 73.50 80 TYR A CA 1
ATOM 672 C C . TYR A 1 80 ? 11.661 -3.140 6.849 1.00 73.50 80 TYR A C 1
ATOM 674 O O . TYR A 1 80 ? 11.710 -3.400 8.050 1.00 73.50 80 TYR A O 1
ATOM 682 N N . LEU A 1 81 ? 12.269 -2.067 6.333 1.00 74.50 81 LEU A N 1
ATOM 683 C CA . LEU A 1 81 ? 12.907 -1.023 7.136 1.00 74.50 81 LEU A CA 1
ATOM 684 C C . LEU A 1 81 ? 11.917 0.070 7.570 1.00 74.50 81 LEU A C 1
ATOM 686 O O . LEU A 1 81 ? 12.330 1.044 8.196 1.00 74.50 81 LEU A O 1
ATOM 690 N N . ASP A 1 82 ? 10.626 -0.110 7.271 1.00 75.31 82 ASP A N 1
ATOM 691 C CA . ASP A 1 82 ? 9.544 0.848 7.507 1.00 75.31 82 ASP A CA 1
ATOM 692 C C . ASP A 1 82 ? 9.748 2.171 6.756 1.00 75.31 82 ASP A C 1
ATOM 694 O O . ASP A 1 82 ? 9.377 3.250 7.216 1.00 75.31 82 ASP A O 1
ATOM 698 N N . ASP A 1 83 ? 10.325 2.089 5.558 1.00 79.69 83 ASP A N 1
ATOM 699 C CA . ASP A 1 83 ? 10.360 3.203 4.619 1.00 79.69 83 ASP A CA 1
ATOM 700 C C . ASP A 1 83 ? 9.152 3.161 3.693 1.00 79.69 83 ASP A C 1
ATOM 702 O O . ASP A 1 83 ? 8.829 2.116 3.126 1.00 79.69 83 ASP A O 1
ATOM 706 N N . LEU A 1 84 ? 8.521 4.317 3.492 1.00 83.31 84 LEU A N 1
ATOM 707 C CA . LEU A 1 84 ? 7.569 4.505 2.410 1.00 83.31 84 LEU A CA 1
ATOM 708 C C . LEU A 1 84 ? 8.344 4.714 1.106 1.00 83.31 84 LEU A C 1
ATOM 710 O O . LEU A 1 84 ? 9.063 5.706 0.941 1.00 83.31 84 LEU A O 1
ATOM 714 N N . LEU A 1 85 ? 8.147 3.792 0.177 1.00 84.69 85 LEU A N 1
ATOM 715 C CA . LEU A 1 85 ? 8.725 3.795 -1.155 1.00 84.69 85 LEU A CA 1
ATOM 716 C C . LEU A 1 85 ? 7.635 4.059 -2.198 1.00 84.69 85 LEU A C 1
ATOM 718 O O . LEU A 1 85 ? 6.462 3.737 -1.990 1.00 84.69 85 LEU A O 1
ATOM 722 N N . SER A 1 86 ? 8.029 4.638 -3.327 1.00 86.12 86 SER A N 1
ATOM 723 C CA . SER A 1 86 ? 7.202 4.716 -4.526 1.00 86.12 86 SER A CA 1
ATOM 724 C C . SER A 1 86 ? 7.957 4.316 -5.782 1.00 86.12 86 SER A C 1
ATOM 726 O O . SER A 1 86 ? 9.185 4.340 -5.805 1.00 86.12 86 SER A O 1
ATOM 728 N N . PHE A 1 87 ? 7.225 3.968 -6.838 1.00 85.25 87 PHE A N 1
ATOM 729 C CA . PHE A 1 87 ? 7.782 3.699 -8.160 1.00 85.25 87 PHE A CA 1
ATOM 730 C C . PHE A 1 87 ? 7.359 4.775 -9.154 1.00 85.25 87 PHE A C 1
ATOM 732 O O . PHE A 1 87 ? 6.169 4.999 -9.374 1.00 85.25 87 PHE A O 1
ATOM 739 N N . ASP A 1 88 ? 8.332 5.408 -9.800 1.00 84.94 88 ASP A N 1
ATOM 740 C CA . ASP A 1 88 ? 8.075 6.267 -10.951 1.00 84.94 88 ASP A CA 1
ATOM 741 C C . ASP A 1 88 ? 8.153 5.426 -12.230 1.00 84.94 88 ASP A C 1
ATOM 743 O O . ASP A 1 88 ? 9.231 5.007 -12.637 1.00 84.94 88 ASP A O 1
ATOM 747 N N . PHE A 1 89 ? 7.016 5.201 -12.886 1.00 83.69 89 PHE A N 1
ATOM 748 C CA . PHE A 1 89 ? 6.919 4.417 -14.123 1.00 83.69 89 PHE A CA 1
ATOM 749 C C . PHE A 1 89 ? 7.562 5.082 -15.351 1.00 83.69 89 PHE A C 1
ATOM 751 O O . PHE A 1 89 ? 7.885 4.394 -16.328 1.00 83.69 89 PHE A O 1
ATOM 758 N N . SER A 1 90 ? 7.761 6.401 -15.304 1.00 83.62 90 SER A N 1
ATOM 759 C CA . SER A 1 90 ? 8.391 7.176 -16.378 1.00 83.62 90 SER A CA 1
ATOM 760 C C . SER A 1 90 ? 9.904 7.019 -16.334 1.00 83.62 90 SER A C 1
ATOM 762 O O . SER A 1 90 ? 10.529 6.756 -17.357 1.00 83.62 90 SER A O 1
ATOM 764 N N . THR A 1 91 ? 10.491 7.140 -15.140 1.00 85.81 91 THR A N 1
ATOM 765 C CA . THR A 1 91 ? 11.941 6.964 -14.943 1.00 85.81 91 THR A CA 1
ATOM 766 C C . THR A 1 91 ? 12.343 5.543 -14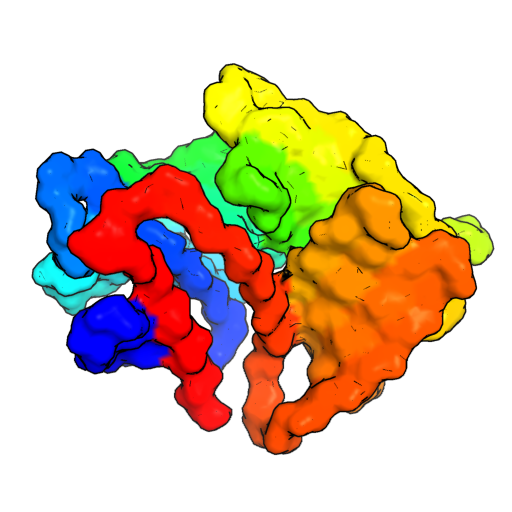.561 1.00 85.81 91 THR A C 1
ATOM 768 O O . THR A 1 91 ? 13.531 5.233 -14.560 1.00 85.81 91 THR A O 1
ATOM 771 N N . GLU A 1 92 ? 11.362 4.690 -14.270 1.00 87.00 92 GLU A N 1
ATOM 772 C CA . GLU A 1 92 ? 11.500 3.291 -13.859 1.00 87.00 92 GLU A CA 1
ATOM 773 C C . GLU A 1 92 ? 12.365 3.119 -12.609 1.00 87.00 92 GLU A C 1
ATOM 775 O O . GLU A 1 92 ? 13.163 2.185 -12.498 1.00 87.00 92 GLU A O 1
ATOM 780 N N . ARG A 1 93 ? 12.226 4.061 -11.674 1.00 84.19 93 ARG A N 1
ATOM 781 C CA . ARG A 1 93 ? 13.034 4.137 -10.459 1.00 84.19 93 ARG A CA 1
ATOM 782 C C . ARG A 1 93 ? 12.165 4.129 -9.221 1.00 84.19 93 ARG A C 1
ATOM 784 O O . ARG A 1 93 ? 11.135 4.803 -9.158 1.00 84.19 93 ARG A O 1
ATOM 791 N N . CYS A 1 94 ? 12.652 3.419 -8.216 1.00 83.94 94 CYS A N 1
ATOM 792 C CA . CYS A 1 94 ? 12.138 3.524 -6.868 1.00 83.94 94 CYS A CA 1
ATOM 793 C C . CYS A 1 94 ? 12.581 4.853 -6.248 1.00 83.94 94 CYS A C 1
ATOM 795 O O . CYS A 1 94 ? 13.675 5.362 -6.505 1.00 83.94 94 CYS A O 1
ATOM 797 N N . ARG A 1 95 ? 11.705 5.443 -5.442 1.00 84.00 95 ARG A N 1
ATOM 798 C CA . ARG A 1 95 ? 11.966 6.660 -4.680 1.00 84.00 95 ARG A CA 1
ATOM 799 C C . ARG A 1 95 ? 11.607 6.414 -3.230 1.00 84.00 95 ARG A C 1
ATOM 801 O O . ARG A 1 95 ? 10.508 5.961 -2.926 1.00 84.00 95 ARG A O 1
ATOM 808 N N . ARG A 1 96 ? 12.513 6.775 -2.327 1.00 83.06 96 ARG A N 1
ATOM 809 C CA . ARG A 1 96 ? 12.222 6.822 -0.896 1.00 83.06 96 ARG A CA 1
ATOM 810 C C . ARG A 1 96 ? 11.531 8.137 -0.571 1.00 83.06 96 ARG A C 1
ATOM 812 O O . ARG A 1 96 ? 12.130 9.198 -0.725 1.00 83.06 96 ARG A O 1
ATOM 819 N N . LEU A 1 97 ? 10.279 8.059 -0.136 1.00 79.56 97 LEU A N 1
ATOM 820 C CA . LEU A 1 97 ? 9.457 9.234 0.139 1.00 79.56 97 LEU A CA 1
ATOM 821 C C . LEU A 1 97 ? 9.609 9.716 1.579 1.00 79.56 97 LEU A C 1
ATOM 823 O O . LEU A 1 97 ? 9.753 10.912 1.820 1.00 79.56 97 LEU A O 1
ATOM 827 N N . CYS A 1 98 ? 9.563 8.801 2.549 1.00 76.44 98 CYS A N 1
ATOM 828 C CA . CYS A 1 98 ? 9.717 9.145 3.960 1.00 76.44 98 CYS A CA 1
ATOM 829 C C . CYS A 1 98 ? 10.004 7.905 4.815 1.00 76.44 98 CYS A C 1
ATOM 831 O O . CYS A 1 98 ? 9.605 6.797 4.462 1.00 76.44 98 CYS A O 1
ATOM 833 N N . LEU A 1 99 ? 10.638 8.115 5.968 1.00 66.19 99 LEU A N 1
ATOM 834 C CA . LEU A 1 99 ? 10.669 7.149 7.065 1.00 66.19 99 LEU A CA 1
ATOM 835 C C . LEU A 1 99 ? 9.295 7.130 7.744 1.00 66.19 99 LEU A C 1
ATOM 837 O O . LEU A 1 99 ? 8.819 8.178 8.194 1.00 66.19 99 LEU A O 1
ATOM 841 N N . LEU A 1 100 ? 8.658 5.965 7.854 1.00 65.75 100 LEU A N 1
ATOM 842 C CA . LEU A 1 100 ? 7.426 5.846 8.625 1.00 65.75 100 LEU A CA 1
ATOM 843 C C . LEU A 1 100 ? 7.753 5.900 10.120 1.00 65.75 100 LEU A C 1
ATOM 845 O O . LEU A 1 100 ? 8.496 5.079 10.653 1.00 65.75 100 LEU A O 1
ATOM 849 N N . PHE A 1 101 ? 7.147 6.856 10.816 1.00 61.47 101 PHE A N 1
ATOM 850 C CA . PHE A 1 101 ? 6.983 6.814 12.268 1.00 61.47 101 PHE A CA 1
ATOM 851 C C . PHE A 1 101 ? 5.500 6.541 12.565 1.00 61.47 101 PHE A C 1
ATOM 853 O O . PHE A 1 101 ? 4.670 7.186 11.920 1.00 61.47 101 PHE A O 1
ATOM 860 N N . PRO A 1 102 ? 5.138 5.644 13.519 1.00 52.88 102 PRO A N 1
ATOM 861 C CA . PRO A 1 102 ? 5.936 5.218 14.685 1.00 52.88 102 PRO A CA 1
ATOM 862 C C . PRO A 1 102 ? 6.082 3.683 14.932 1.00 52.88 102 PRO A C 1
ATOM 864 O O . PRO A 1 102 ? 5.149 2.910 14.737 1.00 52.88 102 PRO A O 1
ATOM 867 N N . LYS A 1 103 ? 7.235 3.264 15.492 1.00 59.00 103 LYS A N 1
ATOM 868 C CA . LYS A 1 103 ? 7.514 1.954 16.158 1.00 59.00 103 LYS A CA 1
ATOM 869 C C . LYS A 1 103 ? 7.267 2.045 17.687 1.00 59.00 103 LYS A C 1
ATOM 871 O O . LYS A 1 103 ? 7.179 3.181 18.155 1.00 59.00 103 LYS A O 1
ATOM 876 N N . PRO A 1 104 ? 7.208 0.957 18.517 1.00 46.00 104 PRO A N 1
ATOM 877 C CA . PRO A 1 104 ? 7.717 -0.418 18.319 1.00 46.00 104 PRO A CA 1
ATOM 878 C C . PRO A 1 104 ? 6.782 -1.592 18.724 1.00 46.00 104 PRO A C 1
ATOM 880 O O . PRO A 1 104 ? 7.254 -2.718 18.839 1.00 46.00 104 PRO A O 1
ATOM 883 N N . LYS A 1 105 ? 5.480 -1.390 18.974 1.00 52.62 105 LYS A N 1
ATOM 884 C CA . LYS A 1 105 ? 4.552 -2.482 19.388 1.00 52.62 105 LYS A CA 1
ATOM 885 C C . LYS A 1 105 ? 3.304 -2.603 18.515 1.00 52.62 105 LYS A C 1
ATOM 887 O O . LYS A 1 105 ? 2.293 -3.180 18.915 1.00 52.62 105 LYS A O 1
ATOM 892 N N . SER A 1 106 ? 3.358 -1.987 17.351 1.00 57.16 106 SER A N 1
ATOM 893 C CA . SER A 1 106 ? 2.217 -1.782 16.487 1.00 57.16 106 SER A CA 1
ATOM 894 C C . SER A 1 106 ? 2.552 -2.229 15.078 1.00 57.16 106 SER A C 1
ATOM 896 O O . SER A 1 106 ? 3.679 -2.067 14.615 1.00 57.16 106 SER A O 1
ATOM 898 N N . TYR A 1 107 ? 1.565 -2.827 14.428 1.00 68.94 107 TYR A N 1
ATOM 899 C CA . TYR A 1 107 ? 1.702 -3.397 13.101 1.00 68.94 107 TYR A CA 1
ATOM 900 C C . TYR A 1 107 ? 0.888 -2.528 12.147 1.00 68.94 107 TYR A C 1
ATOM 902 O O . TYR A 1 107 ? -0.302 -2.277 12.375 1.00 68.94 107 TYR A O 1
ATOM 910 N N . VAL A 1 108 ? 1.532 -2.036 11.088 1.00 65.88 108 VAL A N 1
ATOM 911 C CA . VAL A 1 108 ? 0.793 -1.520 9.933 1.00 65.88 108 VAL A CA 1
ATOM 912 C C . VAL A 1 108 ? -0.044 -2.676 9.400 1.00 65.88 108 VAL A C 1
ATOM 914 O O . VAL A 1 108 ? 0.459 -3.782 9.289 1.00 65.88 108 VAL A O 1
ATOM 917 N N . ILE A 1 109 ? -1.325 -2.444 9.139 1.00 72.81 109 ILE A N 1
ATOM 918 C CA . ILE A 1 109 ? -2.250 -3.465 8.634 1.00 72.81 109 ILE A CA 1
ATOM 919 C C . ILE A 1 109 ? -2.419 -3.295 7.124 1.00 72.81 109 ILE A C 1
ATOM 921 O O . ILE A 1 109 ? -2.466 -4.276 6.387 1.00 72.81 109 ILE A O 1
ATOM 925 N N . ALA A 1 110 ? -2.519 -2.047 6.659 1.00 79.00 110 ALA A N 1
ATOM 926 C CA . ALA A 1 110 ? -2.706 -1.742 5.250 1.00 79.00 110 ALA A CA 1
ATOM 927 C C . ALA A 1 110 ? -2.283 -0.306 4.907 1.00 79.00 110 ALA A C 1
ATOM 929 O O . ALA A 1 110 ? -2.390 0.606 5.730 1.00 79.00 110 ALA A O 1
ATOM 930 N N . LEU A 1 111 ? -1.866 -0.111 3.655 1.00 83.06 111 LEU A N 1
ATOM 931 C CA . LEU A 1 111 ? -1.593 1.182 3.020 1.00 83.06 111 LEU A CA 1
ATOM 932 C C . LEU A 1 111 ? -2.651 1.430 1.940 1.00 83.06 111 LEU A C 1
ATOM 934 O O . LEU A 1 111 ? -3.000 0.496 1.223 1.00 83.06 111 LEU A O 1
ATOM 938 N N . SER A 1 112 ? -3.148 2.661 1.809 1.00 83.19 112 SER A N 1
ATOM 939 C CA . SER A 1 112 ? -4.151 3.055 0.814 1.00 83.19 112 SER A CA 1
ATOM 940 C C . SER A 1 112 ? -3.958 4.498 0.345 1.00 83.19 112 SER A C 1
ATOM 942 O O . SER A 1 112 ? -3.606 5.366 1.127 1.00 83.19 112 SER A O 1
ATOM 944 N N . VAL A 1 113 ? -4.181 4.767 -0.940 1.00 80.31 113 VAL A N 1
ATOM 945 C CA . VAL A 1 113 ? -4.296 6.114 -1.513 1.00 80.31 113 VAL A CA 1
ATOM 946 C C . VAL A 1 113 ? -5.662 6.682 -1.151 1.00 80.31 113 VAL A C 1
ATOM 948 O O . VAL A 1 113 ? -6.683 6.015 -1.331 1.00 80.31 113 VAL A O 1
ATOM 951 N N . PHE A 1 114 ? -5.654 7.910 -0.650 1.00 74.94 114 PHE A N 1
ATOM 952 C CA . PHE A 1 114 ? -6.792 8.641 -0.130 1.00 74.94 114 PHE A CA 1
ATOM 953 C C . PHE A 1 114 ? -6.999 9.930 -0.932 1.00 74.94 114 PHE A C 1
ATOM 955 O O . PHE A 1 114 ? -6.076 10.731 -1.061 1.00 74.94 114 PHE A O 1
ATOM 962 N N . ARG A 1 115 ? -8.215 10.127 -1.464 1.00 74.50 115 ARG A N 1
ATOM 963 C CA . ARG A 1 115 ? -8.596 11.303 -2.276 1.00 74.50 115 ARG A CA 1
ATOM 964 C C . ARG A 1 115 ? -7.606 11.631 -3.411 1.00 74.50 115 ARG A C 1
ATOM 966 O O . ARG A 1 115 ? -7.382 12.798 -3.694 1.00 74.50 115 ARG A O 1
ATOM 973 N N . GLU A 1 116 ? -7.004 10.611 -4.023 1.00 73.69 116 GLU A N 1
ATOM 974 C CA . GLU A 1 116 ? -6.035 10.692 -5.142 1.00 73.69 116 GLU A CA 1
ATOM 975 C C . GLU A 1 116 ? -4.688 11.376 -4.841 1.00 73.69 116 GLU A C 1
ATOM 977 O O . GLU A 1 116 ? -3.677 10.970 -5.402 1.00 73.69 116 GLU A O 1
ATOM 982 N N . GLU A 1 117 ? -4.636 12.345 -3.929 1.00 82.19 117 GLU A N 1
ATOM 983 C CA . GLU A 1 117 ? -3.446 13.167 -3.668 1.00 82.19 117 GLU A CA 1
ATOM 984 C C . GLU A 1 117 ? -2.764 12.873 -2.319 1.00 82.19 117 GLU A C 1
ATOM 986 O O . GLU A 1 117 ? -1.708 13.437 -2.039 1.00 82.19 117 GLU A O 1
ATOM 991 N N . LYS A 1 118 ? -3.346 12.018 -1.462 1.00 86.69 118 LYS A N 1
ATOM 992 C CA . LYS A 1 118 ? -2.815 11.664 -0.129 1.00 86.69 118 LYS A CA 1
ATOM 993 C C . LYS A 1 118 ? -2.683 10.155 0.039 1.00 86.69 118 LYS A C 1
ATOM 995 O O . LYS A 1 118 ? -3.289 9.363 -0.680 1.00 86.69 118 LYS A O 1
ATOM 1000 N N . LEU A 1 119 ? -1.931 9.743 1.049 1.00 86.75 119 LEU A N 1
ATOM 1001 C CA . LEU A 1 119 ? -1.860 8.368 1.521 1.00 86.75 119 LEU A CA 1
ATOM 1002 C C . LEU A 1 119 ? -2.571 8.229 2.864 1.00 86.75 119 LEU A C 1
ATOM 1004 O O . LEU A 1 119 ? -2.706 9.178 3.632 1.00 86.75 119 LEU A O 1
ATOM 1008 N N . SER A 1 120 ? -3.008 7.014 3.149 1.00 87.38 120 SER A N 1
ATOM 1009 C CA . SER A 1 120 ? -3.619 6.612 4.402 1.00 87.38 120 SER A CA 1
ATOM 1010 C C . SER A 1 120 ? -3.031 5.285 4.866 1.00 87.38 120 SER A C 1
ATOM 1012 O O . SER A 1 120 ? -2.804 4.373 4.067 1.00 87.38 120 SER A O 1
ATOM 1014 N N . LEU A 1 121 ? -2.784 5.178 6.167 1.00 86.81 121 LEU A N 1
ATOM 1015 C CA . LEU A 1 121 ? -2.281 3.974 6.818 1.00 86.81 121 LEU A CA 1
ATOM 1016 C C . LEU A 1 121 ? -3.285 3.515 7.864 1.00 86.81 121 LEU A C 1
ATOM 1018 O O . LEU A 1 121 ? -3.640 4.264 8.779 1.00 86.81 121 LEU A O 1
ATOM 1022 N N . LEU A 1 122 ? -3.681 2.254 7.752 1.00 84.50 122 LEU A N 1
ATOM 1023 C CA . LEU A 1 122 ? -4.405 1.542 8.787 1.00 84.50 122 LEU A CA 1
ATOM 1024 C C . LEU A 1 122 ? -3.381 0.912 9.729 1.00 84.50 122 LEU A C 1
ATOM 1026 O O . LEU A 1 122 ? -2.628 0.025 9.329 1.00 84.50 122 LEU A O 1
ATOM 1030 N N . HIS A 1 123 ? -3.347 1.367 10.975 1.00 81.00 123 HIS A N 1
ATOM 1031 C CA . HIS A 1 123 ? -2.319 0.985 11.934 1.00 81.00 123 HIS A CA 1
ATOM 1032 C C . HIS A 1 123 ? -2.936 0.391 13.203 1.00 81.00 123 HIS A C 1
ATOM 1034 O O . HIS A 1 123 ? -3.703 1.059 13.899 1.00 81.00 123 HIS A O 1
ATOM 1040 N N . GLY A 1 124 ? -2.594 -0.860 13.515 1.00 76.25 124 GLY A N 1
ATOM 1041 C CA . GLY A 1 124 ? -3.095 -1.577 14.685 1.00 76.25 124 GLY A CA 1
ATOM 1042 C C . GLY A 1 124 ? -2.092 -1.586 15.834 1.00 76.25 124 GLY A C 1
ATOM 1043 O O . GLY A 1 124 ? -0.944 -2.001 15.673 1.00 76.25 124 GLY A O 1
ATOM 1044 N N . SER A 1 125 ? -2.527 -1.160 17.018 1.00 68.69 125 SER A N 1
ATOM 1045 C CA . SER A 1 125 ? -1.774 -1.326 18.264 1.00 68.69 125 SER A CA 1
ATOM 1046 C C . SER A 1 125 ? -2.310 -2.539 19.021 1.00 68.69 125 SER A C 1
ATOM 1048 O O . SER A 1 125 ? -3.427 -2.498 19.540 1.00 68.69 125 SER A O 1
ATOM 1050 N N . PHE A 1 126 ? -1.506 -3.605 19.088 1.00 62.97 126 PHE A N 1
ATOM 1051 C CA . PHE A 1 126 ? -1.880 -4.896 19.687 1.00 62.97 126 PHE A CA 1
ATOM 1052 C C . PHE A 1 126 ? -1.015 -5.283 20.904 1.00 62.97 126 PHE A C 1
ATOM 1054 O O . PHE A 1 126 ? -0.989 -6.444 21.303 1.00 62.97 126 PHE A O 1
ATOM 1061 N N . GLY A 1 127 ? -0.292 -4.325 21.497 1.00 54.44 127 GLY A N 1
ATOM 1062 C CA . GLY A 1 127 ? 0.517 -4.557 22.699 1.00 54.44 127 GLY A CA 1
ATOM 1063 C C . GLY A 1 127 ? -0.311 -4.976 23.924 1.00 54.44 127 GLY A C 1
ATOM 1064 O O . GLY A 1 127 ? -1.500 -4.694 23.993 1.00 54.44 127 GLY A O 1
ATOM 1065 N N . GLY A 1 128 ? 0.335 -5.621 24.905 1.00 47.69 128 GLY A N 1
ATOM 1066 C CA . GLY A 1 128 ? -0.281 -6.283 26.073 1.00 47.69 128 GLY A CA 1
ATOM 1067 C C . GLY A 1 128 ? -1.037 -5.417 27.098 1.00 47.69 128 GLY A C 1
ATOM 1068 O O . GLY A 1 128 ? -1.187 -5.844 28.238 1.00 47.69 128 GLY A O 1
ATOM 1069 N N . SER A 1 129 ? -1.497 -4.219 26.737 1.00 52.06 129 SER A N 1
ATOM 1070 C CA . SER A 1 129 ? -2.520 -3.490 27.493 1.00 52.06 129 SER A CA 1
ATOM 1071 C C . SER A 1 129 ? -3.913 -3.921 27.025 1.00 52.06 129 SER A C 1
ATOM 1073 O O . SER A 1 129 ? -4.119 -4.162 25.840 1.00 52.06 129 SER A O 1
ATOM 1075 N N . ASN A 1 130 ? -4.894 -3.956 27.931 1.00 50.84 130 ASN A N 1
ATOM 1076 C CA . ASN A 1 130 ? -6.279 -4.370 27.643 1.00 50.84 130 ASN A CA 1
ATOM 1077 C C . ASN A 1 130 ? -6.998 -3.548 26.550 1.00 50.84 130 ASN A C 1
ATOM 1079 O O . ASN A 1 130 ? -8.077 -3.937 26.111 1.00 50.84 130 ASN A O 1
ATOM 1083 N N . THR A 1 131 ? -6.428 -2.428 26.103 1.00 56.44 131 THR A N 1
ATOM 1084 C CA . THR A 1 131 ? -6.978 -1.578 25.045 1.00 56.44 131 THR A CA 1
ATOM 1085 C C . THR A 1 131 ? -6.235 -1.807 23.729 1.00 56.44 131 THR A C 1
ATOM 1087 O O . THR A 1 131 ? -5.120 -1.333 23.507 1.00 56.44 131 THR A O 1
ATOM 1090 N N . LYS A 1 132 ? -6.873 -2.557 22.828 1.00 74.12 132 LYS A N 1
ATOM 1091 C CA . LYS A 1 132 ? -6.460 -2.658 21.426 1.00 74.12 132 LYS A CA 1
ATOM 1092 C C . LYS A 1 132 ? -7.018 -1.433 20.685 1.00 74.12 132 LYS A C 1
ATOM 1094 O O . LYS A 1 132 ? -8.175 -1.081 20.895 1.00 74.12 132 LYS A O 1
ATOM 1099 N N . GLN A 1 133 ? -6.233 -0.781 19.825 1.00 79.25 133 GLN A N 1
ATOM 1100 C CA . GLN A 1 133 ? -6.688 0.394 19.059 1.00 79.25 133 GLN A CA 1
ATOM 1101 C C . GLN A 1 133 ? -6.317 0.313 17.578 1.00 79.25 133 GLN A C 1
ATOM 1103 O O . GLN A 1 133 ? -5.217 -0.129 17.233 1.00 79.25 133 GLN A O 1
ATOM 1108 N N . ILE A 1 134 ? -7.209 0.804 16.716 1.00 80.62 134 ILE A N 1
ATOM 1109 C CA . ILE A 1 134 ? -6.927 1.106 15.309 1.00 80.62 134 ILE A CA 1
ATOM 1110 C C . ILE A 1 134 ? -6.728 2.611 15.173 1.00 80.62 134 ILE A C 1
ATOM 1112 O O . ILE A 1 134 ? -7.588 3.397 15.562 1.00 80.62 134 ILE A O 1
ATOM 1116 N N . LYS A 1 135 ? -5.613 3.009 14.569 1.00 85.50 135 LYS A N 1
ATOM 1117 C CA . LYS A 1 135 ? -5.314 4.395 14.208 1.00 85.50 135 LYS A CA 1
ATOM 1118 C C . LYS A 1 135 ? -5.304 4.524 12.694 1.00 85.50 135 LYS A C 1
ATOM 1120 O O . LYS A 1 135 ? -4.636 3.740 12.018 1.00 85.50 135 LYS A O 1
ATOM 1125 N N . ILE A 1 136 ? -6.019 5.520 12.183 1.00 87.06 136 ILE A N 1
ATOM 1126 C CA . ILE A 1 136 ? -5.949 5.923 10.782 1.00 87.06 136 ILE A CA 1
ATOM 1127 C C . ILE A 1 136 ? -5.029 7.126 10.689 1.00 87.06 136 ILE A C 1
ATOM 1129 O O . ILE A 1 136 ? -5.331 8.192 11.228 1.00 87.06 136 ILE A O 1
ATOM 1133 N N . TRP A 1 137 ? -3.908 6.946 10.001 1.00 88.38 137 TRP A N 1
ATOM 1134 C CA . TRP A 1 137 ? -3.014 8.043 9.659 1.00 88.38 137 TRP A CA 1
ATOM 1135 C C . TRP A 1 137 ? -3.288 8.482 8.235 1.00 88.38 137 TRP A C 1
ATOM 1137 O O . TRP A 1 137 ? -3.502 7.639 7.369 1.00 88.38 137 TRP A O 1
ATOM 1147 N N . VAL A 1 138 ? -3.253 9.784 7.996 1.00 88.50 138 VAL A N 1
ATOM 1148 C CA . VAL A 1 138 ? -3.378 10.387 6.672 1.00 88.50 138 VAL A CA 1
ATOM 1149 C C . VAL A 1 138 ? -2.164 11.276 6.452 1.00 88.50 138 VAL A C 1
ATOM 1151 O O . VAL A 1 138 ? -1.689 11.939 7.377 1.00 88.50 138 VAL A O 1
ATOM 1154 N N . SER A 1 139 ? -1.614 11.247 5.245 1.00 87.62 139 SER A N 1
ATOM 1155 C CA . SER A 1 139 ? -0.492 12.100 4.887 1.00 87.62 139 SER A CA 1
ATOM 1156 C C . SER A 1 139 ? -0.955 13.489 4.438 1.00 87.62 139 SER A C 1
ATOM 1158 O O . SER A 1 139 ? -2.114 13.701 4.073 1.00 87.62 139 SER A O 1
ATOM 1160 N N . ASN A 1 140 ? -0.030 14.445 4.379 1.00 86.44 140 ASN A N 1
ATOM 1161 C CA . ASN A 1 140 ? -0.167 15.594 3.478 1.00 86.44 140 ASN A CA 1
ATOM 1162 C C . ASN A 1 140 ? -0.117 15.153 1.999 1.00 86.44 140 ASN A C 1
ATOM 1164 O O . ASN A 1 140 ? -0.145 13.953 1.698 1.00 86.44 140 ASN A O 1
ATOM 1168 N N . LYS A 1 141 ? -0.102 16.114 1.069 1.00 86.56 141 LYS A N 1
ATOM 1169 C CA . LYS A 1 141 ? -0.113 15.789 -0.358 1.00 86.56 141 LYS A CA 1
ATOM 1170 C C . LYS A 1 141 ? 1.164 15.048 -0.742 1.00 86.56 141 LYS A C 1
ATOM 1172 O O . LYS A 1 141 ? 2.241 15.356 -0.241 1.00 86.56 141 LYS A O 1
ATOM 1177 N N . ILE A 1 142 ? 1.036 14.072 -1.634 1.00 80.00 142 ILE A N 1
ATOM 1178 C CA . ILE A 1 142 ? 2.163 13.239 -2.071 1.00 80.00 142 ILE A CA 1
ATOM 1179 C C . ILE A 1 142 ? 3.195 14.061 -2.861 1.00 80.00 142 ILE A C 1
ATOM 1181 O O . ILE A 1 142 ? 4.384 13.764 -2.784 1.00 80.00 142 ILE A O 1
ATOM 1185 N N . ASP A 1 143 ? 2.750 15.111 -3.555 1.00 75.75 143 ASP A N 1
ATOM 1186 C CA . ASP A 1 143 ? 3.611 16.019 -4.324 1.00 75.75 143 ASP A CA 1
ATOM 1187 C C . ASP A 1 143 ? 4.345 17.059 -3.458 1.00 75.75 143 ASP A C 1
ATOM 1189 O O . ASP A 1 143 ? 5.151 17.840 -3.970 1.00 75.75 143 ASP A O 1
ATOM 1193 N N . ASP A 1 144 ? 4.093 17.092 -2.145 1.00 72.38 144 ASP A N 1
ATOM 1194 C CA . ASP A 1 144 ? 4.826 17.978 -1.245 1.00 72.38 144 ASP A CA 1
ATOM 1195 C C . ASP A 1 144 ? 6.290 17.519 -1.114 1.00 72.38 144 ASP A C 1
ATOM 1197 O O . ASP A 1 144 ? 6.606 16.329 -1.109 1.00 72.38 144 ASP A O 1
ATOM 1201 N N . THR A 1 145 ? 7.209 18.471 -0.916 1.00 72.56 145 THR A N 1
ATOM 1202 C CA . THR A 1 145 ? 8.659 18.204 -0.785 1.00 72.56 145 THR A CA 1
ATOM 1203 C C . THR A 1 145 ? 9.014 17.220 0.330 1.00 72.56 145 THR A C 1
ATOM 1205 O O . THR A 1 145 ? 10.091 16.622 0.311 1.00 72.56 145 THR A O 1
ATOM 1208 N N . LYS A 1 146 ? 8.128 17.052 1.314 1.00 81.31 146 LYS A N 1
ATOM 1209 C CA . LYS A 1 146 ? 8.275 16.097 2.405 1.00 81.31 146 LYS A CA 1
ATOM 1210 C C . LYS A 1 146 ? 6.913 15.546 2.807 1.00 81.31 146 LYS A C 1
ATOM 1212 O O . LYS A 1 146 ? 6.015 16.307 3.166 1.00 81.31 146 LYS A O 1
ATOM 1217 N N . ILE A 1 147 ? 6.801 14.219 2.844 1.00 81.19 147 ILE A N 1
ATOM 1218 C CA . ILE A 1 147 ? 5.611 13.550 3.370 1.00 81.19 147 ILE A CA 1
ATOM 1219 C C . ILE A 1 147 ? 5.656 13.548 4.902 1.00 81.19 147 ILE A C 1
ATOM 1221 O O . ILE A 1 147 ? 6.638 13.140 5.526 1.00 81.19 147 ILE A O 1
ATOM 1225 N N . SER A 1 148 ? 4.570 14.007 5.507 1.00 83.31 148 SER A N 1
ATOM 1226 C CA . SER A 1 148 ? 4.295 14.028 6.938 1.00 83.31 148 SER A CA 1
ATOM 1227 C C . SER A 1 148 ? 2.944 13.372 7.205 1.00 83.31 148 SER A C 1
ATOM 1229 O O . SER A 1 148 ? 2.053 13.398 6.358 1.00 83.31 148 SER A O 1
ATOM 1231 N N . TRP A 1 149 ? 2.806 12.761 8.378 1.00 86.06 149 TRP A N 1
ATOM 1232 C CA . TRP A 1 149 ? 1.626 11.991 8.757 1.00 86.06 149 TRP A CA 1
ATOM 1233 C C . TRP A 1 149 ? 0.929 12.630 9.949 1.00 86.06 149 TRP A C 1
ATOM 1235 O O . TRP A 1 149 ? 1.579 13.018 10.921 1.00 86.06 149 TRP A O 1
ATOM 1245 N N . SER A 1 150 ? -0.397 12.680 9.902 1.00 86.88 150 SER A N 1
ATOM 1246 C CA . SER A 1 150 ? -1.243 13.047 11.034 1.00 86.88 150 SER A CA 1
ATOM 1247 C C . SER A 1 150 ? -2.287 11.964 11.279 1.00 86.88 150 SER A C 1
ATOM 1249 O O . SER A 1 150 ? -2.687 11.233 10.373 1.00 86.88 150 SER A O 1
ATOM 1251 N N . ILE A 1 151 ? -2.712 11.821 12.532 1.00 87.06 151 ILE A N 1
ATOM 1252 C CA . ILE A 1 151 ? -3.825 10.934 12.871 1.00 87.06 151 ILE A CA 1
ATOM 1253 C C . ILE A 1 151 ? -5.105 11.635 12.424 1.00 87.06 151 ILE A C 1
ATOM 1255 O O . ILE A 1 151 ? -5.381 12.738 12.890 1.00 87.06 151 ILE A O 1
ATOM 1259 N N . SER A 1 152 ? -5.880 10.992 11.551 1.00 86.50 152 SER A N 1
ATOM 1260 C CA . SER A 1 152 ? -7.211 11.481 11.183 1.00 86.50 152 SER A CA 1
ATOM 1261 C C . SER A 1 152 ? -8.212 11.113 12.281 1.00 86.50 152 SER A C 1
ATOM 1263 O O . SER A 1 152 ? -8.855 11.980 12.869 1.00 86.50 152 SER A O 1
ATOM 1265 N N . PHE A 1 153 ? -8.270 9.834 12.660 1.00 87.44 153 PHE A N 1
ATOM 1266 C CA . PHE A 1 153 ? -9.078 9.369 13.790 1.00 87.44 153 PHE A CA 1
ATOM 1267 C C . PHE A 1 153 ? -8.586 8.021 14.333 1.00 87.44 153 PHE A C 1
ATOM 1269 O O . PHE A 1 153 ? -7.789 7.313 13.710 1.00 87.44 153 PHE A O 1
ATOM 1276 N N . THR A 1 154 ? -9.032 7.693 15.545 1.00 86.94 154 THR A N 1
ATOM 1277 C CA . THR A 1 154 ? -8.680 6.475 16.287 1.00 86.94 154 THR A CA 1
ATOM 1278 C C . THR A 1 154 ? -9.953 5.789 16.764 1.00 86.94 154 THR A C 1
ATOM 1280 O O . THR A 1 154 ? -10.866 6.464 17.229 1.00 86.94 154 THR A O 1
ATOM 1283 N N . PHE A 1 155 ? -9.988 4.460 16.691 1.00 81.69 155 PHE A N 1
ATOM 1284 C CA . PHE A 1 155 ? -11.044 3.637 17.276 1.00 81.69 155 PHE A CA 1
ATOM 1285 C C . PHE A 1 155 ? -10.459 2.671 18.291 1.00 81.69 155 PHE A C 1
ATOM 1287 O O . PHE A 1 155 ? -9.393 2.087 18.067 1.00 81.69 155 PHE A O 1
ATOM 1294 N N . ASP A 1 156 ? -11.208 2.430 19.358 1.00 79.50 156 ASP A N 1
ATOM 1295 C CA . ASP A 1 156 ? -10.971 1.270 20.198 1.00 79.50 156 ASP A CA 1
ATOM 1296 C C . ASP A 1 156 ? -11.441 0.017 19.452 1.00 79.50 156 ASP A C 1
ATOM 1298 O O . ASP A 1 156 ? -12.546 -0.052 18.904 1.00 79.50 156 ASP A O 1
ATOM 1302 N N . LEU A 1 157 ? -10.566 -0.982 19.384 1.00 69.94 157 LEU A N 1
ATOM 1303 C CA . LEU A 1 157 ? -10.886 -2.260 18.772 1.00 69.94 157 LEU A CA 1
ATOM 1304 C C . LEU A 1 157 ? -11.939 -2.957 19.628 1.00 69.94 157 LEU A C 1
ATOM 1306 O O . LEU A 1 157 ? -11.678 -3.393 20.748 1.00 69.94 157 LEU A O 1
ATOM 1310 N N . CYS A 1 158 ? -13.130 -3.105 19.059 1.00 63.97 158 CYS A N 1
ATOM 1311 C CA . CYS A 1 158 ? -14.137 -3.998 19.602 1.00 63.97 158 CYS A CA 1
ATOM 1312 C C . CYS A 1 158 ? -13.627 -5.449 19.532 1.00 63.97 158 CYS A C 1
ATOM 1314 O O . CYS A 1 158 ? -12.922 -5.820 18.591 1.00 63.97 158 CYS A O 1
ATOM 1316 N N . SER A 1 159 ? -14.042 -6.293 20.480 1.00 62.00 159 SER A N 1
ATOM 1317 C CA . SER A 1 159 ? -13.721 -7.731 20.512 1.00 62.00 159 SER A CA 1
ATOM 1318 C C . SER A 1 159 ? -14.078 -8.482 19.222 1.00 62.00 159 SER A C 1
ATOM 1320 O O . SER A 1 159 ? -13.531 -9.547 18.963 1.00 62.00 159 SER A O 1
ATOM 1322 N N . GLN A 1 160 ? -14.977 -7.923 18.408 1.00 59.47 160 GLN A N 1
ATOM 1323 C CA . GLN A 1 160 ? -15.449 -8.501 17.148 1.00 59.47 160 GLN A CA 1
ATOM 1324 C C . GLN A 1 160 ? -14.509 -8.280 15.953 1.00 59.47 160 GLN A C 1
ATOM 1326 O O . GLN A 1 160 ? -14.740 -8.855 14.889 1.00 59.47 160 GLN A O 1
ATOM 1331 N N . PHE A 1 161 ? -13.481 -7.436 16.080 1.00 63.94 161 PHE A N 1
ATOM 1332 C CA . PHE A 1 161 ? -12.522 -7.232 14.998 1.00 63.94 161 PHE A CA 1
ATOM 1333 C C . PHE A 1 161 ? -11.523 -8.388 14.938 1.00 63.94 161 PHE A C 1
ATOM 1335 O O . PHE A 1 161 ? -10.832 -8.697 15.913 1.00 63.94 161 PHE A O 1
ATOM 1342 N N . ASP A 1 162 ? -11.431 -9.006 13.765 1.00 62.78 162 ASP A N 1
ATOM 1343 C CA . ASP A 1 162 ? -10.469 -10.067 13.517 1.00 62.78 162 ASP A CA 1
ATOM 1344 C C . ASP A 1 162 ? -9.065 -9.470 13.381 1.00 62.78 162 ASP A C 1
ATOM 1346 O O . ASP A 1 162 ? -8.755 -8.752 12.432 1.00 62.78 162 ASP A O 1
ATOM 1350 N N . HIS A 1 163 ? -8.223 -9.728 14.375 1.00 63.25 163 HIS A N 1
ATOM 1351 C CA . HIS A 1 163 ? -6.845 -9.243 14.420 1.00 63.25 163 HIS A CA 1
ATOM 1352 C C . HIS A 1 163 ? -5.880 -10.180 13.683 1.00 63.25 163 HIS A C 1
ATOM 1354 O O . HIS A 1 163 ? -4.700 -9.861 13.557 1.00 63.25 163 HIS A O 1
ATOM 1360 N N . HIS A 1 164 ? -6.385 -11.301 13.163 1.00 64.94 164 HIS A N 1
ATOM 1361 C CA . HIS A 1 164 ? -5.637 -12.300 12.418 1.00 64.94 164 HIS A CA 1
ATOM 1362 C C . HIS A 1 164 ? -6.102 -12.319 10.959 1.00 64.94 164 HIS A C 1
ATOM 1364 O O . HIS A 1 164 ? -6.560 -13.336 10.443 1.00 64.94 164 HIS A O 1
ATOM 1370 N N . LEU A 1 165 ? -6.010 -11.175 10.280 1.00 62.47 165 LEU A N 1
ATOM 1371 C CA . LEU A 1 165 ? -6.185 -11.119 8.830 1.00 62.47 165 LEU A CA 1
ATOM 1372 C C . LEU A 1 165 ? -4.865 -11.476 8.134 1.00 62.47 165 LEU A C 1
ATOM 1374 O O . LEU A 1 165 ? -3.815 -10.938 8.483 1.00 62.47 165 LEU A O 1
ATOM 1378 N N . TYR A 1 166 ? -4.923 -12.349 7.128 1.00 62.50 166 TYR A N 1
ATOM 1379 C CA . TYR A 1 166 ? -3.843 -12.539 6.167 1.00 62.50 166 TYR A CA 1
ATOM 1380 C C . TYR A 1 166 ? -3.606 -11.237 5.404 1.00 62.50 166 TYR A C 1
ATOM 1382 O O . TYR A 1 166 ? -4.547 -10.589 4.937 1.00 62.50 166 TYR A O 1
ATOM 1390 N N . THR A 1 167 ? -2.335 -10.878 5.242 1.00 62.81 167 THR A N 1
ATOM 1391 C CA . THR A 1 167 ? -1.926 -9.882 4.259 1.00 62.81 167 THR A CA 1
ATOM 1392 C C . THR A 1 167 ? -2.009 -10.498 2.855 1.00 62.81 167 THR A C 1
ATOM 1394 O O . THR A 1 167 ? -1.668 -11.670 2.683 1.00 62.81 167 THR A O 1
ATOM 1397 N N . PRO A 1 168 ? -2.457 -9.742 1.836 1.00 63.41 168 PRO A N 1
ATOM 1398 C CA . PRO A 1 168 ? -2.780 -8.313 1.859 1.00 63.41 168 PRO A CA 1
ATOM 1399 C C . PRO A 1 168 ? -4.183 -7.984 2.412 1.00 63.41 168 PRO A C 1
ATOM 1401 O O . PRO A 1 168 ? -5.161 -8.670 2.127 1.00 63.41 168 PRO A O 1
ATOM 1404 N N . VAL A 1 169 ? -4.281 -6.863 3.137 1.00 74.31 169 VAL A N 1
ATOM 1405 C CA . VAL A 1 169 ? -5.547 -6.250 3.578 1.00 74.31 169 VAL A CA 1
ATOM 1406 C C . VAL A 1 169 ? -5.784 -4.971 2.776 1.00 74.31 169 VAL A C 1
ATOM 1408 O O . VAL A 1 169 ? -4.875 -4.158 2.606 1.00 74.31 169 VAL A O 1
ATOM 1411 N N . SER A 1 170 ? -7.010 -4.771 2.300 1.00 78.00 170 SER A N 1
ATOM 1412 C CA . SER A 1 170 ? -7.444 -3.523 1.663 1.00 78.00 170 SER A CA 1
ATOM 1413 C C . SER A 1 170 ? -8.410 -2.765 2.573 1.00 78.00 170 SER A C 1
ATOM 1415 O O . SER A 1 170 ? -9.120 -3.372 3.377 1.00 78.00 170 SER A O 1
ATOM 1417 N N . PHE A 1 171 ? -8.428 -1.431 2.486 1.00 83.38 171 PHE A N 1
ATOM 1418 C CA . PHE A 1 171 ? -9.357 -0.627 3.278 1.00 83.38 171 PHE A CA 1
ATOM 1419 C C . PHE A 1 171 ? -9.788 0.672 2.596 1.00 83.38 171 PHE A C 1
ATOM 1421 O O . PHE A 1 171 ? -9.086 1.219 1.739 1.00 83.38 171 PHE A O 1
ATOM 1428 N N . LEU A 1 172 ? -10.952 1.156 3.024 1.00 84.50 172 LEU A N 1
ATOM 1429 C CA . LEU A 1 172 ? -11.564 2.427 2.655 1.00 84.50 172 LEU A CA 1
ATOM 1430 C C . LEU A 1 172 ? -11.892 3.216 3.918 1.00 84.50 172 LEU A C 1
ATOM 1432 O O . LEU A 1 172 ? -12.237 2.625 4.944 1.00 84.50 172 LEU A O 1
ATOM 1436 N N . ILE A 1 173 ? -11.808 4.541 3.823 1.00 85.69 173 ILE A N 1
ATOM 1437 C CA . ILE A 1 173 ? -12.126 5.449 4.923 1.00 85.69 173 ILE A CA 1
ATOM 1438 C C . ILE A 1 173 ? -13.128 6.509 4.469 1.00 85.69 173 ILE A C 1
ATOM 1440 O O . ILE A 1 173 ? -13.005 7.058 3.375 1.00 85.69 173 ILE A O 1
ATOM 1444 N N . ASP A 1 174 ? -14.096 6.800 5.330 1.00 86.31 174 ASP A N 1
ATOM 1445 C CA . ASP A 1 174 ? -14.973 7.967 5.253 1.00 86.31 174 ASP A CA 1
ATOM 1446 C C . ASP A 1 174 ? -14.643 8.835 6.473 1.00 86.31 174 ASP A C 1
ATOM 1448 O O . ASP A 1 174 ? -14.956 8.456 7.603 1.00 86.31 174 ASP A O 1
ATOM 1452 N N . GLU A 1 175 ? -13.927 9.947 6.264 1.00 83.75 175 GLU A N 1
ATOM 1453 C CA . GLU A 1 175 ? -13.488 10.817 7.366 1.00 83.75 175 GLU A CA 1
ATOM 1454 C C . GLU A 1 175 ? -14.650 11.579 8.007 1.00 83.75 175 GLU A C 1
ATOM 1456 O O . GLU A 1 175 ? -14.638 11.803 9.215 1.00 83.75 175 GLU A O 1
ATOM 1461 N N . GLU A 1 176 ? -15.664 11.953 7.222 1.00 84.75 176 GLU A N 1
ATOM 1462 C CA . GLU A 1 176 ? -16.810 12.733 7.703 1.00 84.75 176 GLU A CA 1
ATOM 1463 C C . GLU A 1 176 ? -17.687 11.890 8.625 1.00 84.75 176 GLU A C 1
ATOM 1465 O O . GLU A 1 176 ? -18.103 12.343 9.691 1.00 84.75 176 GLU A O 1
ATOM 1470 N N . LYS A 1 177 ? -17.926 10.634 8.238 1.00 86.50 177 LYS A N 1
ATOM 1471 C CA . LYS A 1 177 ? -18.710 9.680 9.033 1.00 86.50 177 LYS A CA 1
ATOM 1472 C C . LYS A 1 177 ? -17.864 8.873 10.010 1.00 86.50 177 LYS A C 1
ATOM 1474 O O . LYS A 1 177 ? -18.425 8.091 10.774 1.00 86.50 177 LYS A O 1
ATOM 1479 N N . LYS A 1 178 ? -16.536 9.022 9.961 1.00 88.12 178 LYS A N 1
ATOM 1480 C CA . LYS A 1 178 ? -15.559 8.232 10.724 1.00 88.12 178 LYS A CA 1
ATOM 1481 C C . LYS A 1 178 ? -15.831 6.731 10.613 1.00 88.12 178 LYS A C 1
ATOM 1483 O O . LYS A 1 178 ? -16.022 6.026 11.606 1.00 88.12 178 LYS A O 1
ATOM 1488 N N . VAL A 1 179 ? -15.863 6.246 9.375 1.00 86.44 179 VAL A N 1
ATOM 1489 C CA . VAL A 1 179 ? -16.066 4.828 9.055 1.00 86.44 179 VAL A CA 1
ATOM 1490 C C . VAL A 1 179 ? -14.815 4.273 8.394 1.00 86.44 179 VAL A C 1
ATOM 1492 O O . VAL A 1 179 ? -14.238 4.906 7.511 1.00 86.44 179 VAL A O 1
ATOM 1495 N N . VAL A 1 180 ? -14.422 3.064 8.786 1.00 86.25 180 VAL A N 1
ATOM 1496 C CA . VAL A 1 180 ? -13.382 2.284 8.109 1.00 86.25 180 VAL A CA 1
ATOM 1497 C C . VAL A 1 180 ? -13.985 0.976 7.651 1.00 86.25 180 VAL A C 1
ATOM 1499 O O . VAL A 1 180 ? -14.539 0.227 8.453 1.00 86.25 180 VAL A O 1
ATOM 1502 N N . VAL A 1 181 ? -13.842 0.681 6.367 1.00 85.94 181 VAL A N 1
ATOM 1503 C CA . VAL 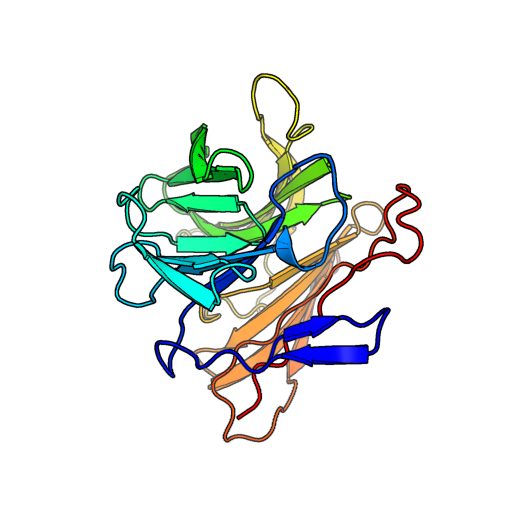A 1 181 ? -14.195 -0.622 5.809 1.00 85.94 181 VAL A CA 1
ATOM 1504 C C . VAL A 1 181 ? -12.902 -1.345 5.486 1.00 85.94 181 VAL A C 1
ATOM 1506 O O . VAL A 1 181 ? -12.118 -0.843 4.686 1.00 85.94 181 VAL A O 1
ATOM 1509 N N . THR A 1 182 ? -12.660 -2.499 6.098 1.00 81.50 182 THR A N 1
ATOM 1510 C CA . THR A 1 182 ? -11.504 -3.353 5.801 1.00 81.50 182 THR A CA 1
ATOM 1511 C C . THR A 1 182 ? -11.956 -4.639 5.136 1.00 81.50 182 THR A C 1
ATOM 1513 O O . THR A 1 182 ? -13.055 -5.131 5.388 1.00 81.50 182 THR A O 1
ATOM 1516 N N . CYS A 1 183 ? -11.101 -5.183 4.280 1.00 80.44 183 CYS A N 1
ATOM 1517 C CA . CYS A 1 183 ? -11.361 -6.407 3.547 1.00 80.44 183 CYS A CA 1
ATOM 1518 C C . CYS A 1 183 ? -10.080 -7.237 3.471 1.00 80.44 183 CYS A C 1
ATOM 1520 O O . CYS A 1 183 ? -9.023 -6.727 3.089 1.00 80.44 183 CYS A O 1
ATOM 1522 N N . GLY A 1 184 ? -10.168 -8.499 3.874 1.00 78.00 184 GLY A N 1
ATOM 1523 C CA . GLY A 1 184 ? -9.035 -9.421 3.913 1.00 78.00 184 GLY A CA 1
ATOM 1524 C C . GLY A 1 184 ? -9.485 -10.840 4.241 1.00 78.00 184 GLY A C 1
ATOM 1525 O O . GLY A 1 184 ? -10.663 -11.080 4.504 1.00 78.00 184 GLY A O 1
ATOM 1526 N N . ARG A 1 185 ? -8.559 -11.797 4.231 1.00 75.94 185 ARG A N 1
ATOM 1527 C CA . ARG A 1 185 ? -8.861 -13.195 4.565 1.00 75.94 185 ARG A CA 1
ATOM 1528 C C . ARG A 1 185 ? -8.567 -13.458 6.040 1.00 75.94 185 ARG A C 1
ATOM 1530 O O . ARG A 1 185 ? -7.479 -13.156 6.503 1.00 75.94 185 ARG A O 1
ATOM 1537 N N . SER A 1 186 ? 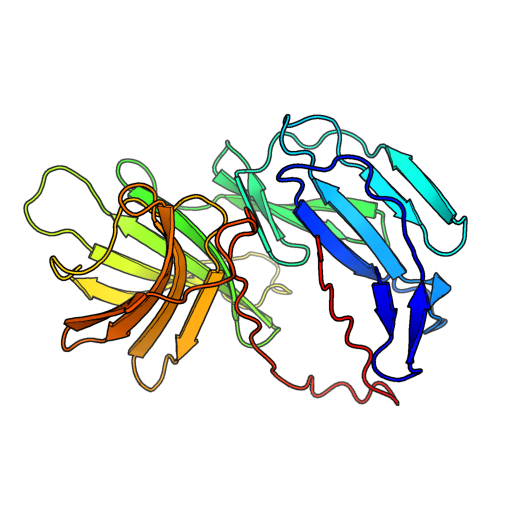-9.514 -14.014 6.786 1.00 74.44 186 SER A N 1
ATOM 1538 C CA . SER A 1 186 ? -9.303 -14.423 8.182 1.00 74.44 186 SER A CA 1
ATOM 1539 C C . SER A 1 186 ? -8.440 -15.679 8.247 1.00 74.44 186 SER A C 1
ATOM 1541 O O . SER A 1 186 ? -8.735 -16.657 7.557 1.00 74.44 186 SER A O 1
ATOM 1543 N N . VAL A 1 187 ? -7.411 -15.658 9.095 1.00 70.44 187 VAL A N 1
ATOM 1544 C CA . VAL A 1 187 ? -6.556 -16.816 9.392 1.00 70.44 187 VAL A CA 1
ATOM 1545 C C . VAL A 1 187 ? -7.355 -17.890 10.121 1.00 70.44 187 VAL A C 1
ATOM 1547 O O . VAL A 1 187 ? -7.306 -19.054 9.741 1.00 70.44 187 VAL A O 1
ATOM 1550 N N . GLU A 1 188 ? -8.144 -17.498 11.121 1.00 70.19 188 GLU A N 1
ATOM 1551 C CA . GLU A 1 188 ? -8.914 -18.436 11.943 1.00 70.19 188 GLU A CA 1
ATOM 1552 C C . GLU A 1 188 ? -10.011 -19.139 11.144 1.00 70.19 188 GLU A C 1
ATOM 1554 O O . GLU A 1 188 ? -10.198 -20.349 11.249 1.00 70.19 188 GLU A O 1
ATOM 1559 N N . LYS A 1 189 ? -10.757 -18.373 10.341 1.00 70.12 189 LYS A N 1
ATOM 1560 C CA . LYS A 1 189 ? -11.904 -18.905 9.599 1.00 70.12 189 LYS A CA 1
ATOM 1561 C C . LYS A 1 189 ? -11.536 -19.450 8.222 1.00 70.12 189 LYS A C 1
ATOM 1563 O O . LYS A 1 189 ? -12.372 -20.106 7.608 1.00 70.12 189 LYS A O 1
ATOM 1568 N N . ASN A 1 190 ? -10.347 -19.127 7.709 1.00 75.06 190 ASN A N 1
ATOM 1569 C CA . ASN A 1 190 ? -9.949 -19.351 6.317 1.00 75.06 190 ASN A CA 1
ATOM 1570 C C . ASN A 1 190 ? -10.988 -18.826 5.297 1.00 75.06 190 ASN A C 1
ATOM 1572 O O . ASN A 1 190 ? -11.230 -19.439 4.257 1.00 75.06 190 ASN A O 1
ATOM 1576 N N . LYS A 1 191 ? -11.625 -17.689 5.611 1.00 76.19 191 LYS A N 1
ATOM 1577 C CA . LYS A 1 191 ? -12.689 -17.061 4.810 1.00 76.19 191 LYS A CA 1
ATOM 1578 C C . LYS A 1 191 ? -12.387 -15.601 4.524 1.00 76.19 191 LYS A C 1
ATOM 1580 O O . LYS A 1 191 ? -11.708 -14.937 5.306 1.00 76.19 191 LYS A O 1
ATOM 1585 N N . ASN A 1 192 ? -12.940 -15.101 3.427 1.00 77.31 192 ASN A N 1
ATOM 1586 C CA . ASN A 1 192 ? -12.898 -13.687 3.094 1.00 77.31 192 ASN A CA 1
ATOM 1587 C C . ASN A 1 192 ? -13.855 -12.909 4.006 1.00 77.31 192 ASN A C 1
ATOM 1589 O O . ASN A 1 192 ? -15.005 -13.293 4.224 1.00 77.31 192 ASN A O 1
ATOM 1593 N N . MET A 1 193 ? -13.339 -11.829 4.581 1.00 78.00 193 MET A N 1
ATOM 1594 C CA . MET A 1 193 ? -13.976 -11.062 5.637 1.00 78.00 193 MET A CA 1
ATOM 1595 C C . MET A 1 193 ? -14.015 -9.586 5.282 1.00 78.00 193 MET A C 1
ATOM 1597 O O . MET A 1 193 ? -12.991 -9.006 4.915 1.00 78.00 193 MET A O 1
ATOM 1601 N N . ILE A 1 194 ? -15.170 -8.965 5.506 1.00 83.00 194 ILE A N 1
ATOM 1602 C CA . ILE A 1 194 ? -15.324 -7.513 5.504 1.00 83.00 194 ILE A CA 1
ATOM 1603 C C . ILE A 1 194 ? -15.611 -7.059 6.933 1.00 83.00 194 ILE A C 1
ATOM 1605 O O . ILE A 1 194 ? -16.501 -7.600 7.593 1.00 83.00 194 ILE A O 1
ATOM 1609 N N . HIS A 1 195 ? -14.883 -6.053 7.412 1.00 82.25 195 HIS A N 1
ATOM 1610 C CA . HIS A 1 195 ? -15.178 -5.392 8.681 1.00 82.25 195 HIS A CA 1
ATOM 1611 C C . HIS A 1 195 ? -15.558 -3.941 8.432 1.00 82.25 195 HIS A C 1
ATOM 1613 O O . HIS A 1 195 ? -14.880 -3.237 7.689 1.00 82.25 195 HIS A O 1
ATOM 1619 N N . ILE A 1 196 ? -16.623 -3.488 9.084 1.00 86.12 196 ILE A N 1
ATOM 1620 C CA . ILE A 1 196 ? -17.023 -2.083 9.124 1.00 86.12 196 ILE A CA 1
ATOM 1621 C C . ILE A 1 196 ? -16.814 -1.601 10.554 1.00 86.12 196 ILE A C 1
ATOM 1623 O O . ILE A 1 196 ? -17.497 -2.061 11.470 1.00 86.12 196 ILE A O 1
ATOM 1627 N N . VAL A 1 197 ? -15.861 -0.696 10.740 1.00 84.69 197 VAL A N 1
ATOM 1628 C CA . VAL A 1 197 ? -15.493 -0.109 12.029 1.00 84.69 197 VAL A CA 1
ATOM 1629 C C . VAL A 1 197 ? -15.994 1.329 12.082 1.00 84.69 197 VAL A C 1
ATOM 1631 O O . VAL A 1 197 ? -15.819 2.093 11.134 1.00 84.69 197 VAL A O 1
ATOM 1634 N N . THR A 1 198 ? -16.629 1.675 13.196 1.00 84.88 198 THR A N 1
ATOM 1635 C CA . THR A 1 198 ? -17.210 2.991 13.489 1.00 84.88 198 THR A CA 1
ATOM 1636 C C . THR A 1 198 ? -16.915 3.367 14.942 1.00 84.88 198 THR A C 1
ATOM 1638 O O . THR A 1 198 ? -16.506 2.511 15.730 1.00 84.88 198 THR A O 1
ATOM 1641 N N . GLU A 1 199 ? -17.199 4.609 15.343 1.00 83.88 199 GLU A N 1
ATOM 1642 C CA . GLU A 1 199 ? -17.087 5.037 16.751 1.00 83.88 199 GLU A CA 1
ATOM 1643 C C . GLU A 1 199 ? -18.002 4.241 17.699 1.00 83.88 199 GLU A C 1
ATOM 1645 O O . GLU A 1 199 ? -17.718 4.117 18.886 1.00 83.88 199 GLU A O 1
ATOM 1650 N N . HIS A 1 200 ? -19.084 3.658 17.177 1.00 82.75 200 HIS A N 1
ATOM 1651 C CA . HIS A 1 200 ? -20.060 2.896 17.960 1.00 82.75 200 HIS A CA 1
ATOM 1652 C C . HIS A 1 200 ? -19.779 1.388 17.987 1.00 82.75 200 HIS A C 1
ATOM 1654 O O . HIS A 1 200 ? -20.544 0.628 18.580 1.00 82.75 200 H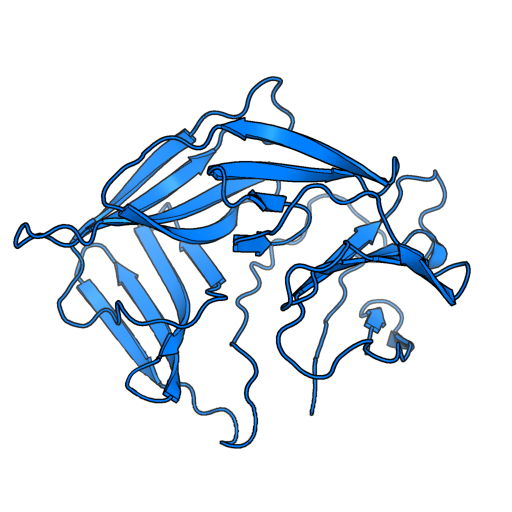IS A O 1
ATOM 1660 N N . GLY A 1 201 ? -18.703 0.939 17.335 1.00 79.69 201 GLY A N 1
ATOM 1661 C CA . GLY A 1 201 ? -18.291 -0.460 17.315 1.00 79.69 201 GLY A CA 1
ATOM 1662 C C . GLY A 1 201 ? -17.985 -0.999 15.920 1.00 79.69 201 GLY A C 1
ATOM 1663 O O . GLY A 1 201 ? -17.861 -0.259 14.942 1.00 79.69 201 GLY A O 1
ATOM 1664 N N . CYS A 1 202 ? -17.847 -2.322 15.850 1.00 83.19 202 CYS A N 1
ATOM 1665 C CA . CYS A 1 202 ? -17.436 -3.064 14.663 1.00 83.19 202 CYS A CA 1
ATOM 1666 C C . CYS A 1 202 ? -18.534 -4.042 14.234 1.00 83.19 202 CYS A C 1
ATOM 1668 O O . CYS A 1 202 ? -19.147 -4.692 15.080 1.00 83.19 202 CYS A O 1
ATOM 1670 N N . ARG A 1 203 ? -18.756 -4.172 12.924 1.00 83.56 203 ARG A N 1
ATOM 1671 C CA . ARG A 1 203 ? -19.571 -5.232 12.318 1.00 83.56 203 ARG A CA 1
ATOM 1672 C C . ARG A 1 203 ? -18.708 -6.069 11.381 1.00 83.56 203 ARG A C 1
ATOM 1674 O O . ARG A 1 203 ? -17.944 -5.516 10.594 1.00 83.56 203 ARG A O 1
ATOM 1681 N N . LYS A 1 204 ? -18.859 -7.390 11.457 1.00 82.12 204 LYS A N 1
ATOM 1682 C CA . LYS A 1 204 ? -18.129 -8.382 10.658 1.00 82.12 204 LYS A CA 1
ATOM 1683 C C . LYS A 1 204 ? -19.089 -9.066 9.684 1.00 82.12 204 LYS A C 1
ATOM 1685 O O . LYS A 1 204 ? -20.166 -9.491 10.091 1.00 82.12 204 LYS A O 1
ATOM 1690 N N . PHE A 1 205 ? -18.681 -9.191 8.426 1.00 81.81 205 PHE A N 1
ATOM 1691 C CA . PHE A 1 205 ? -19.446 -9.843 7.366 1.00 81.81 205 PHE A CA 1
ATOM 1692 C C . PHE A 1 205 ? -18.580 -10.894 6.683 1.00 81.81 205 PHE A C 1
ATOM 1694 O O . PHE A 1 205 ? -17.558 -10.558 6.080 1.00 81.81 205 PHE A O 1
ATOM 1701 N N . ASP A 1 206 ? -18.986 -12.157 6.789 1.00 79.94 206 ASP A N 1
ATOM 1702 C CA . ASP A 1 206 ? -18.395 -13.262 6.035 1.00 79.94 206 ASP A CA 1
ATOM 1703 C C . ASP A 1 206 ? -18.840 -13.113 4.563 1.00 79.94 206 ASP A C 1
ATOM 1705 O O . ASP A 1 206 ? -20.037 -13.039 4.281 1.00 79.94 206 ASP A O 1
ATOM 1709 N N . TYR A 1 207 ? -17.889 -13.044 3.629 1.00 70.31 207 TYR A N 1
ATOM 1710 C CA . TYR A 1 207 ? -18.164 -13.010 2.191 1.00 70.31 207 TYR A CA 1
ATOM 1711 C C . TYR A 1 207 ? -17.641 -14.304 1.566 1.00 70.31 207 TYR A C 1
ATOM 1713 O O . TYR A 1 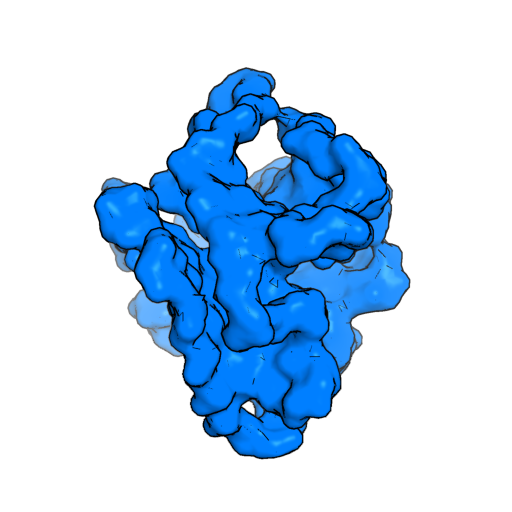207 ? -16.432 -14.508 1.462 1.00 70.31 207 TYR A O 1
ATOM 1721 N N . ASP A 1 208 ? -18.551 -15.206 1.200 1.00 61.19 208 ASP A N 1
ATOM 1722 C CA . ASP A 1 208 ? -18.195 -16.505 0.630 1.00 61.19 208 ASP A CA 1
ATOM 1723 C C . ASP A 1 208 ? -17.943 -16.349 -0.876 1.00 61.19 208 ASP A C 1
ATOM 1725 O O . ASP A 1 208 ? -18.864 -16.250 -1.685 1.00 61.19 208 ASP A O 1
ATOM 1729 N N . THR A 1 209 ? -16.673 -16.293 -1.263 1.00 56.75 209 THR A N 1
ATOM 1730 C CA . THR A 1 209 ? -16.261 -16.629 -2.629 1.00 56.75 209 THR A CA 1
ATOM 1731 C C . THR A 1 209 ? -16.061 -18.134 -2.676 1.00 56.75 209 THR A C 1
ATOM 1733 O O . THR A 1 209 ? -15.445 -18.656 -1.750 1.00 56.75 209 THR A O 1
ATOM 1736 N N . ASN A 1 210 ? -16.546 -18.814 -3.724 1.00 54.16 210 ASN A N 1
ATOM 1737 C CA . ASN A 1 210 ? -16.364 -20.257 -3.940 1.00 54.16 210 ASN A CA 1
ATOM 1738 C C . ASN A 1 210 ? -15.038 -20.765 -3.345 1.00 54.16 210 ASN A C 1
ATOM 1740 O O . ASN A 1 210 ? -13.972 -20.225 -3.647 1.00 54.16 210 ASN A O 1
ATOM 1744 N N . GLN A 1 211 ? -15.134 -21.784 -2.484 1.00 49.03 211 GLN A N 1
ATOM 1745 C CA . GLN A 1 211 ? -14.096 -22.260 -1.553 1.00 49.03 211 GLN A CA 1
ATOM 1746 C C . GLN A 1 211 ? -12.746 -22.634 -2.196 1.00 49.03 211 GLN A C 1
ATOM 1748 O O . GLN A 1 211 ? -11.775 -22.860 -1.479 1.00 49.03 211 GLN A O 1
ATOM 1753 N N . SER A 1 212 ? -12.670 -22.686 -3.526 1.00 50.28 212 SER A N 1
ATOM 1754 C CA . SER A 1 212 ? -11.453 -22.931 -4.295 1.00 50.28 212 SER A CA 1
ATOM 1755 C C . SER A 1 212 ? -10.559 -21.701 -4.463 1.00 50.28 212 SER A C 1
ATOM 1757 O O . SER A 1 212 ? -9.396 -21.864 -4.820 1.00 50.28 212 SER A O 1
ATOM 1759 N N . ASN A 1 213 ? -11.059 -20.482 -4.221 1.00 53.44 213 ASN A N 1
ATOM 1760 C CA . ASN A 1 213 ? -10.289 -19.280 -4.521 1.00 53.44 213 ASN A CA 1
ATOM 1761 C C . ASN A 1 213 ? -9.455 -18.799 -3.322 1.00 53.44 213 ASN A C 1
ATOM 1763 O O . ASN A 1 213 ? -9.969 -18.329 -2.299 1.00 53.44 213 ASN A O 1
ATOM 1767 N N . HIS A 1 214 ? -8.132 -18.916 -3.454 1.00 55.81 214 HIS A N 1
ATOM 1768 C CA . HIS A 1 214 ? -7.141 -18.454 -2.475 1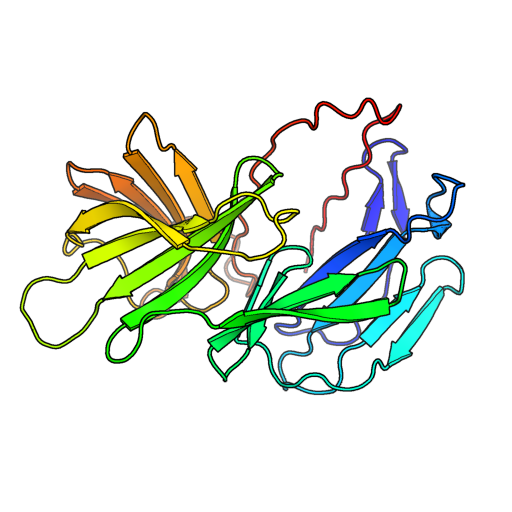.00 55.81 214 HIS A CA 1
ATOM 1769 C C . HIS A 1 214 ? -6.903 -16.933 -2.533 1.00 55.81 214 HIS A C 1
ATOM 1771 O O . HIS A 1 214 ? -6.164 -16.390 -1.710 1.00 55.81 214 HIS A O 1
ATOM 1777 N N . CYS A 1 215 ? -7.537 -16.224 -3.471 1.00 57.81 215 CYS A N 1
ATOM 1778 C CA . CYS A 1 215 ? -7.354 -14.788 -3.647 1.00 57.81 215 CYS A CA 1
ATOM 1779 C C . CYS A 1 215 ? -7.963 -13.970 -2.495 1.00 57.81 215 CYS A C 1
ATOM 1781 O O . CYS A 1 215 ? -9.105 -14.183 -2.075 1.00 57.81 215 CYS A O 1
ATOM 1783 N N . CYS A 1 216 ? -7.190 -12.998 -2.002 1.00 59.28 216 CYS A N 1
ATOM 1784 C CA . CYS A 1 216 ? -7.653 -12.033 -1.010 1.00 59.28 216 CYS A CA 1
ATOM 1785 C C . CYS A 1 216 ? -8.551 -10.974 -1.676 1.00 59.28 216 CYS A C 1
ATOM 1787 O O . CYS A 1 216 ? -8.226 -10.485 -2.761 1.00 59.28 216 CYS A O 1
ATOM 1789 N N . PRO A 1 217 ? -9.671 -10.595 -1.046 1.00 62.53 217 PRO A N 1
ATOM 1790 C CA . PRO A 1 217 ? -10.622 -9.653 -1.614 1.00 62.53 217 PRO A CA 1
ATOM 1791 C C . PRO A 1 217 ? -10.049 -8.226 -1.609 1.00 62.53 217 PRO A C 1
ATOM 1793 O O . PRO A 1 217 ? -9.366 -7.810 -0.670 1.00 62.53 217 PRO A O 1
ATOM 1796 N N . PHE A 1 218 ? -10.338 -7.463 -2.667 1.00 64.56 218 PHE A N 1
ATOM 1797 C CA . PHE A 1 218 ? -9.749 -6.143 -2.898 1.00 64.56 218 PHE A CA 1
ATOM 1798 C C . PHE A 1 218 ? -10.817 -5.045 -2.959 1.00 64.56 218 PHE A C 1
ATOM 1800 O O . PHE A 1 218 ? -11.734 -5.102 -3.777 1.00 64.56 218 PHE A O 1
ATOM 1807 N N . LEU A 1 219 ? -10.685 -4.021 -2.110 1.00 61.56 219 LEU A N 1
ATOM 1808 C CA . LEU A 1 219 ? -11.526 -2.824 -2.133 1.00 61.56 219 LEU A CA 1
ATOM 1809 C C . LEU A 1 219 ? -10.915 -1.732 -3.020 1.00 61.56 219 LEU A C 1
ATOM 1811 O O . LEU A 1 219 ? -9.851 -1.178 -2.718 1.00 61.56 219 LEU A O 1
ATOM 1815 N N . PHE A 1 220 ? -11.642 -1.371 -4.076 1.00 58.44 220 PHE A N 1
ATOM 1816 C CA . PHE A 1 220 ? -11.353 -0.203 -4.903 1.00 58.44 220 PHE A CA 1
ATOM 1817 C C . PHE A 1 220 ? -12.100 1.023 -4.368 1.00 58.44 220 PHE A C 1
ATOM 1819 O O . PHE A 1 220 ? -13.320 1.008 -4.222 1.00 58.44 220 PHE A O 1
ATOM 1826 N N . SER A 1 221 ? -11.370 2.108 -4.107 1.00 45.09 221 SER A N 1
ATOM 1827 C CA . SER A 1 221 ? -11.954 3.446 -4.002 1.00 45.09 221 SER A CA 1
ATOM 1828 C C . SER A 1 221 ? -12.113 3.986 -5.420 1.00 45.09 221 SER A C 1
ATOM 1830 O O . SER A 1 221 ? -11.125 4.407 -6.019 1.00 45.09 221 SER A O 1
ATOM 1832 N N . TYR A 1 222 ? -13.326 3.941 -5.969 1.00 39.59 222 TYR A N 1
ATOM 1833 C CA . TYR A 1 222 ? -13.639 4.661 -7.201 1.00 39.59 222 TYR A CA 1
ATOM 1834 C C . TYR A 1 222 ? -13.867 6.129 -6.841 1.00 39.59 222 TYR A C 1
ATOM 1836 O O . TYR A 1 222 ? -14.893 6.481 -6.261 1.00 39.59 222 TYR A O 1
ATOM 1844 N N . VAL A 1 223 ? -12.893 6.971 -7.161 1.00 31.83 223 VAL A N 1
ATOM 1845 C CA . VAL A 1 223 ? -13.107 8.409 -7.303 1.00 31.83 223 VAL A CA 1
ATOM 1846 C C . VAL A 1 223 ? -12.833 8.692 -8.780 1.00 31.83 223 VAL A C 1
ATOM 1848 O O . VAL A 1 223 ? -11.775 8.301 -9.273 1.00 31.83 223 VAL A O 1
ATOM 1851 N N . PRO A 1 224 ? -13.807 9.208 -9.546 1.00 28.30 224 PRO A N 1
ATOM 1852 C CA . PRO A 1 224 ? -13.545 9.615 -10.915 1.00 28.30 224 PRO A CA 1
ATOM 1853 C C . PRO A 1 224 ? -12.603 10.818 -10.849 1.00 28.30 224 PRO A C 1
ATOM 1855 O O . PRO A 1 224 ? -12.972 11.849 -10.284 1.00 28.30 224 PRO A O 1
ATOM 1858 N N . SER A 1 225 ? -11.388 10.680 -11.383 1.00 33.00 225 SER A N 1
ATOM 1859 C CA . SER A 1 225 ? -10.444 11.792 -11.396 1.00 33.00 225 SER A CA 1
ATOM 1860 C C . SER A 1 225 ? -11.031 12.965 -12.187 1.00 33.00 225 SER A C 1
ATOM 1862 O O . SER A 1 225 ? -11.713 12.794 -13.199 1.00 33.00 225 SER A O 1
ATOM 1864 N N . LEU A 1 226 ? -10.755 14.187 -11.725 1.00 31.77 226 LEU A N 1
ATOM 1865 C CA . LEU A 1 226 ? -11.099 15.437 -12.419 1.00 31.77 226 LEU A CA 1
ATOM 1866 C C . LEU A 1 226 ? -10.251 15.670 -13.685 1.00 31.77 226 LEU A C 1
ATOM 1868 O O . LEU A 1 226 ? -10.414 16.685 -14.364 1.00 31.77 226 LEU A O 1
ATOM 1872 N N . VAL A 1 227 ? -9.353 14.740 -14.021 1.00 33.94 227 VAL A N 1
ATOM 1873 C CA . VAL A 1 227 ? -8.645 14.738 -15.298 1.00 33.94 227 VAL A CA 1
ATOM 1874 C C . VAL A 1 227 ? -9.558 14.067 -16.312 1.00 33.94 227 VAL A C 1
ATOM 1876 O O . VAL A 1 227 ? -9.777 12.859 -16.276 1.00 33.94 227 VAL A O 1
ATOM 1879 N N . SER A 1 228 ? -10.097 14.868 -17.226 1.00 32.47 228 SER A N 1
ATOM 1880 C CA . SER A 1 228 ? -10.821 14.399 -18.405 1.00 32.47 228 SER A CA 1
ATOM 1881 C C . SER A 1 228 ? -9.860 13.687 -19.360 1.00 32.47 228 SER A C 1
ATOM 1883 O O . SER A 1 228 ? -9.514 14.189 -20.423 1.00 32.47 228 SER A O 1
ATOM 1885 N N . LEU A 1 229 ? -9.430 12.484 -18.985 1.00 38.62 229 LEU A N 1
ATOM 1886 C CA . LEU A 1 229 ? -8.985 11.496 -19.953 1.00 38.62 229 LEU A CA 1
ATOM 1887 C C . LEU A 1 229 ? -10.221 11.127 -20.768 1.00 38.62 229 LEU A C 1
ATOM 1889 O O . LEU A 1 229 ? -11.243 10.725 -20.211 1.00 38.62 229 LEU A O 1
ATOM 1893 N N . ASN A 1 230 ? -10.156 11.341 -22.076 1.00 29.20 230 ASN A N 1
ATOM 1894 C CA . ASN A 1 230 ? -11.269 11.090 -22.977 1.00 29.20 230 ASN A CA 1
ATOM 1895 C C . ASN A 1 230 ? -10.911 9.873 -23.845 1.00 29.20 230 ASN A C 1
ATOM 1897 O O . ASN A 1 230 ? -10.235 10.044 -24.861 1.00 29.20 230 ASN A O 1
ATOM 1901 N N . PRO A 1 231 ? -11.316 8.642 -23.470 1.00 37.66 231 PRO A N 1
ATOM 1902 C CA . PRO A 1 231 ? -12.075 8.241 -22.279 1.00 37.66 231 PRO A CA 1
ATOM 1903 C C . PRO A 1 231 ? -11.202 7.888 -21.048 1.00 37.66 231 PRO A C 1
ATOM 1905 O O . PRO A 1 231 ? -10.016 7.582 -21.193 1.00 37.66 231 PRO A O 1
ATOM 1908 N N . PRO A 1 232 ? -11.785 7.901 -19.830 1.00 34.59 232 PRO A N 1
ATOM 1909 C CA . PRO A 1 232 ? -11.066 7.717 -18.570 1.00 34.59 232 PRO A CA 1
ATOM 1910 C C . PRO A 1 232 ? -10.537 6.292 -18.421 1.00 34.59 232 PRO A C 1
ATOM 1912 O O . PRO A 1 232 ? -11.290 5.391 -18.058 1.00 34.59 232 PRO A O 1
ATOM 1915 N N . MET A 1 233 ? -9.241 6.081 -18.681 1.00 33.91 233 MET A N 1
ATOM 1916 C CA . MET A 1 233 ? -8.620 4.758 -18.583 1.00 33.91 233 MET A CA 1
ATOM 1917 C C . MET A 1 233 ? -8.608 4.257 -17.139 1.00 33.91 233 MET A C 1
ATOM 1919 O O . MET A 1 233 ? -7.826 4.687 -16.297 1.00 33.91 233 MET A O 1
ATOM 1923 N N . GLN A 1 234 ? -9.475 3.292 -16.872 1.00 36.94 234 GLN A N 1
ATOM 1924 C CA . GLN A 1 234 ? -9.361 2.393 -15.729 1.00 36.94 234 GLN A CA 1
ATOM 1925 C C . GLN A 1 234 ? -8.811 1.063 -16.237 1.00 36.94 234 GLN A C 1
ATOM 1927 O O . GLN A 1 234 ? -8.765 0.849 -17.433 1.00 36.94 234 GLN A O 1
ATOM 1932 N N . PHE A 1 235 ? -8.351 0.163 -15.385 1.00 34.91 235 PHE A N 1
ATOM 1933 C CA . PHE A 1 235 ? -8.087 -1.220 -15.784 1.00 34.91 235 PHE A CA 1
ATOM 1934 C C . PHE A 1 235 ? -8.592 -2.095 -14.652 1.00 34.91 235 PHE A C 1
ATOM 1936 O O . PHE A 1 235 ? -8.204 -1.903 -13.500 1.00 34.91 235 PHE A O 1
ATOM 1943 N N . PHE A 1 236 ? -9.474 -3.038 -14.970 1.00 32.38 236 PHE A N 1
ATOM 1944 C CA . PHE A 1 236 ? -9.932 -4.032 -14.007 1.00 32.38 236 PHE A CA 1
ATOM 1945 C C . PHE A 1 236 ? -9.063 -5.274 -14.162 1.00 32.38 236 PHE A C 1
ATOM 1947 O O . PHE A 1 236 ? -9.013 -5.879 -15.235 1.00 32.38 236 PHE A O 1
ATOM 1954 N N . PHE A 1 237 ? -8.376 -5.654 -13.087 1.00 37.75 237 PHE A N 1
ATOM 1955 C CA . PHE A 1 237 ? -7.776 -6.975 -12.989 1.00 37.75 237 PHE A CA 1
ATOM 1956 C C . PHE A 1 237 ? -8.778 -7.898 -12.316 1.00 37.75 237 PHE A C 1
ATOM 1958 O O . PHE A 1 237 ? -9.054 -7.773 -11.125 1.00 37.75 237 PHE A O 1
ATOM 1965 N N . PHE A 1 238 ? -9.286 -8.849 -13.088 1.00 30.33 238 PHE A N 1
ATOM 1966 C CA . PHE A 1 238 ? -9.769 -10.093 -12.525 1.00 30.33 238 PHE A CA 1
ATOM 1967 C C . PHE A 1 238 ? -8.618 -11.091 -12.631 1.00 30.33 238 PHE A C 1
ATOM 1969 O O . PHE A 1 238 ? -8.246 -11.514 -13.731 1.00 30.33 238 PHE A O 1
ATOM 1976 N N . PHE A 1 239 ? -8.014 -11.428 -11.496 1.00 33.22 239 PHE A N 1
ATOM 1977 C CA . PHE A 1 239 ? -7.266 -12.673 -11.385 1.00 33.22 239 PHE A CA 1
ATOM 1978 C C . PHE A 1 239 ? -8.321 -13.755 -11.145 1.00 33.22 239 PHE A C 1
ATOM 1980 O O . PHE A 1 239 ? -8.740 -13.979 -10.015 1.00 33.22 239 PHE A O 1
ATOM 1987 N N . TYR A 1 240 ? -8.859 -14.294 -12.240 1.00 24.70 240 TYR A N 1
ATOM 1988 C CA . TYR A 1 240 ? -9.634 -15.527 -12.206 1.00 24.70 240 TYR A CA 1
ATOM 1989 C C . TYR A 1 240 ? -8.652 -16.690 -12.261 1.00 24.70 240 TYR A C 1
ATOM 1991 O O . TYR A 1 240 ? -7.889 -16.778 -13.223 1.00 24.70 240 TYR A O 1
ATOM 1999 N N . GLU A 1 241 ? -8.740 -17.575 -11.277 1.00 25.91 241 GLU A N 1
ATOM 2000 C CA . GLU A 1 241 ? -8.874 -19.010 -11.536 1.00 25.91 241 GLU A CA 1
ATOM 2001 C C . GLU A 1 241 ? -10.141 -19.512 -10.835 1.00 25.91 241 GLU A C 1
ATOM 2003 O O . GLU A 1 241 ? -10.420 -19.048 -9.703 1.00 25.91 241 GLU A O 1
#